Protein AF-A0A4Q2UVR0-F1 (afdb_monomer)

Mean predicted aligned error: 8.41 Å

Nearest PDB structures (foldseek):
  4ap3-assembly1_A  TM=7.527E-01  e=1.007E-07  Rhodococcus rhodochrous
  4aos-assembly1_A  TM=7.838E-01  e=2.014E-07  Rhodococcus rhodochrous
  6y48-assembly4_D  TM=7.947E-01  e=2.675E-06  Aspergillus flavus NRRL3357
  4aox-assembly1_A  TM=7.418E-01  e=5.189E-07  Rhodococcus rhodochrous
  6y48-assembly2_B  TM=7.832E-01  e=4.431E-06  Aspergillus flavus NRRL3357

pLDDT: mean 89.46, std 9.63, range [41.78, 98.31]

Structure (mmCIF, N/CA/C/O backbone):
data_AF-A0A4Q2UVR0-F1
#
_entry.id   AF-A0A4Q2UVR0-F1
#
loop_
_atom_site.group_PDB
_atom_site.id
_atom_site.type_symbol
_atom_site.label_atom_id
_atom_site.label_alt_id
_atom_site.label_comp_id
_atom_site.label_asym_id
_atom_site.label_entity_id
_atom_site.label_seq_id
_atom_site.pdbx_PDB_ins_code
_atom_site.Cartn_x
_atom_site.Cartn_y
_atom_site.Cartn_z
_atom_site.occupancy
_atom_site.B_iso_or_equiv
_atom_site.auth_seq_id
_atom_site.auth_comp_id
_atom_site.auth_asym_id
_atom_site.auth_atom_id
_atom_site.pdbx_PDB_model_num
ATOM 1 N N . TYR A 1 1 ? 22.694 -12.050 -25.641 1.00 83.06 1 TYR A N 1
ATOM 2 C CA . TYR A 1 1 ? 21.839 -11.278 -24.716 1.00 83.06 1 TYR A CA 1
ATOM 3 C C . TYR A 1 1 ? 22.217 -11.378 -23.232 1.00 83.06 1 TYR A C 1
ATOM 5 O O . TYR A 1 1 ? 21.692 -10.580 -22.480 1.00 83.06 1 TYR A O 1
ATOM 13 N N . HIS A 1 2 ? 23.107 -12.275 -22.770 1.00 84.31 2 HIS A N 1
ATOM 14 C CA . HIS A 1 2 ? 23.367 -12.469 -21.325 1.00 84.31 2 HIS A CA 1
ATOM 15 C C . HIS A 1 2 ? 23.626 -11.188 -20.515 1.00 84.31 2 HIS A C 1
ATOM 17 O O . HIS A 1 2 ? 23.008 -11.020 -19.469 1.00 84.31 2 HIS A O 1
ATOM 23 N N . GLU A 1 3 ? 24.474 -10.281 -21.002 1.00 81.56 3 GLU A N 1
ATOM 24 C CA . GLU A 1 3 ? 24.750 -9.011 -20.314 1.00 81.56 3 GLU A CA 1
ATOM 25 C C . GLU A 1 3 ? 23.494 -8.135 -20.178 1.00 81.56 3 GLU A C 1
ATOM 27 O O . GLU A 1 3 ? 23.215 -7.650 -19.092 1.00 81.56 3 GLU A O 1
ATOM 32 N N . ILE A 1 4 ? 22.686 -8.031 -21.241 1.00 83.56 4 ILE A N 1
ATOM 33 C CA . ILE A 1 4 ? 21.403 -7.299 -21.261 1.00 83.56 4 ILE A CA 1
ATOM 34 C C . ILE A 1 4 ? 20.372 -7.943 -20.318 1.00 83.56 4 ILE A C 1
ATOM 36 O O . ILE A 1 4 ? 19.528 -7.271 -19.734 1.00 83.56 4 ILE A O 1
ATOM 40 N N . LEU A 1 5 ? 20.408 -9.271 -20.193 1.00 87.75 5 LEU A N 1
ATOM 41 C CA . LEU A 1 5 ? 19.422 -10.051 -19.444 1.00 87.75 5 LEU A CA 1
ATOM 42 C C . LEU A 1 5 ? 19.736 -10.171 -17.950 1.00 87.75 5 LEU A C 1
ATOM 44 O O . LEU A 1 5 ? 18.883 -10.649 -17.203 1.00 87.75 5 LEU A O 1
ATOM 48 N N . THR A 1 6 ? 20.943 -9.804 -17.515 1.00 88.06 6 THR A N 1
ATOM 49 C CA . THR A 1 6 ? 21.403 -10.007 -16.136 1.00 88.06 6 THR A CA 1
ATOM 50 C C . THR A 1 6 ? 21.198 -8.727 -15.334 1.00 88.06 6 THR A C 1
ATOM 52 O O . THR A 1 6 ? 21.963 -7.793 -15.525 1.00 88.06 6 THR A O 1
ATOM 55 N N . PRO A 1 7 ? 20.227 -8.646 -14.406 1.00 87.31 7 PRO A N 1
ATOM 56 C CA . PRO A 1 7 ? 19.955 -7.401 -13.695 1.00 87.31 7 PRO A CA 1
ATOM 57 C C . PRO A 1 7 ? 21.120 -6.945 -12.806 1.00 87.31 7 PRO A C 1
ATOM 59 O O . PRO A 1 7 ? 21.766 -7.755 -12.147 1.00 87.31 7 PRO A O 1
ATOM 62 N N . ASN A 1 8 ? 21.325 -5.630 -12.708 1.00 85.19 8 ASN A N 1
ATOM 63 C CA . ASN A 1 8 ? 22.348 -4.993 -11.865 1.00 85.19 8 ASN A CA 1
ATOM 64 C C . ASN A 1 8 ? 21.869 -4.678 -10.428 1.00 85.19 8 ASN A C 1
ATOM 66 O O . ASN A 1 8 ? 22.475 -3.868 -9.727 1.00 85.19 8 ASN A O 1
ATOM 70 N N . TYR A 1 9 ? 20.774 -5.301 -9.988 1.00 86.75 9 TYR A N 1
ATOM 71 C CA . TYR A 1 9 ? 20.172 -5.109 -8.669 1.00 86.75 9 TYR A CA 1
ATOM 72 C C . TYR A 1 9 ? 19.968 -6.447 -7.954 1.00 86.75 9 TYR A C 1
ATOM 74 O O . TYR A 1 9 ? 19.818 -7.497 -8.578 1.00 86.75 9 TYR A O 1
ATOM 82 N N . SER A 1 10 ? 19.914 -6.417 -6.621 1.00 89.06 10 SER A N 1
ATOM 83 C CA . SER A 1 10 ? 19.759 -7.623 -5.802 1.00 89.06 10 SER A CA 1
ATOM 84 C C . SER A 1 10 ? 18.436 -8.354 -6.055 1.00 89.06 10 SER A C 1
ATOM 86 O O . SER A 1 10 ? 17.385 -7.737 -6.266 1.00 89.06 10 SER A O 1
ATOM 88 N N . VAL A 1 11 ? 18.456 -9.685 -5.946 1.00 88.69 11 VAL A N 1
ATOM 89 C CA . VAL A 1 11 ? 17.242 -10.512 -6.009 1.00 88.69 11 VAL A CA 1
ATOM 90 C C . VAL A 1 11 ? 16.221 -10.021 -4.977 1.00 88.69 11 VAL A C 1
ATOM 92 O O . VAL A 1 11 ? 16.535 -9.844 -3.804 1.00 88.69 11 VAL A O 1
ATOM 95 N N . GLY A 1 12 ? 14.982 -9.791 -5.420 1.00 87.19 12 GLY A N 1
ATOM 96 C CA . GLY A 1 12 ? 13.893 -9.304 -4.567 1.00 87.19 12 GLY A CA 1
ATOM 97 C C . GLY A 1 12 ? 13.776 -7.781 -4.454 1.00 87.19 12 GLY A C 1
ATOM 98 O O . GLY A 1 12 ? 12.773 -7.321 -3.914 1.00 87.19 12 GLY A O 1
ATOM 99 N N . CYS A 1 13 ? 14.715 -6.998 -5.006 1.00 89.31 13 CYS A N 1
ATOM 100 C CA . CYS A 1 13 ? 14.587 -5.535 -5.131 1.00 89.31 13 CYS A CA 1
ATOM 101 C C . CYS A 1 13 ? 13.273 -5.132 -5.828 1.00 89.31 13 CYS A C 1
ATOM 103 O O . CYS A 1 13 ? 12.551 -4.253 -5.361 1.00 89.31 13 CYS A O 1
ATOM 105 N N . LYS A 1 14 ? 12.932 -5.827 -6.921 1.00 88.56 14 LYS A N 1
ATOM 106 C CA . LYS A 1 14 ? 11.656 -5.712 -7.642 1.00 88.56 14 LYS A CA 1
ATOM 107 C C . LYS A 1 14 ? 10.832 -6.988 -7.466 1.00 88.56 14 LYS A C 1
ATOM 109 O O . LYS A 1 14 ? 11.373 -8.047 -7.140 1.00 88.56 14 LYS A O 1
ATOM 114 N N . ARG A 1 15 ? 9.517 -6.903 -7.708 1.00 88.00 15 ARG A N 1
ATOM 115 C CA . ARG A 1 15 ? 8.640 -8.085 -7.720 1.00 88.00 15 ARG A CA 1
ATOM 116 C C . ARG A 1 15 ? 9.123 -9.079 -8.776 1.00 88.00 15 ARG A C 1
ATOM 118 O O . ARG A 1 15 ? 9.375 -8.702 -9.916 1.00 88.00 15 ARG A O 1
ATOM 125 N N . ARG A 1 16 ? 9.245 -10.347 -8.380 1.00 88.38 16 ARG A N 1
ATOM 126 C CA . ARG A 1 16 ? 9.663 -11.427 -9.279 1.00 88.38 16 ARG A CA 1
ATOM 127 C C . ARG A 1 16 ? 8.561 -11.715 -10.293 1.00 88.38 16 ARG A C 1
ATOM 129 O O . ARG A 1 16 ? 7.396 -11.838 -9.916 1.00 88.38 16 ARG A O 1
ATOM 136 N N . ILE A 1 17 ? 8.961 -11.834 -11.552 1.00 89.25 17 ILE A N 1
ATOM 137 C CA . ILE A 1 17 ? 8.109 -12.280 -12.651 1.00 89.25 17 ILE A CA 1
ATOM 138 C C . ILE A 1 17 ? 8.432 -13.752 -12.884 1.00 89.25 17 ILE A C 1
ATOM 140 O O . ILE A 1 17 ? 9.601 -14.131 -12.939 1.00 89.25 17 ILE A O 1
ATOM 144 N N . TYR A 1 18 ? 7.392 -14.575 -12.967 1.00 89.25 18 TYR A N 1
ATOM 145 C CA . TYR A 1 18 ? 7.516 -15.995 -13.255 1.00 89.25 18 TYR A CA 1
ATOM 146 C C . TYR A 1 18 ? 6.987 -16.230 -14.655 1.00 89.25 18 TYR A C 1
ATOM 148 O O . TYR A 1 18 ? 5.802 -16.031 -14.903 1.00 89.25 18 TYR A O 1
ATOM 156 N N . ASP A 1 19 ? 7.870 -16.646 -15.549 1.00 92.50 19 ASP A N 1
ATOM 157 C CA . ASP A 1 19 ? 7.524 -16.924 -16.930 1.00 92.50 19 ASP A CA 1
ATOM 158 C C . ASP A 1 19 ? 8.385 -18.085 -17.445 1.00 92.50 19 ASP A C 1
ATOM 160 O O . ASP A 1 19 ? 9.574 -18.177 -17.130 1.00 92.50 19 ASP A O 1
ATOM 164 N N . LYS A 1 20 ? 7.765 -19.007 -18.187 1.00 94.00 20 LYS A N 1
ATOM 165 C CA . LYS A 1 20 ? 8.440 -20.188 -18.750 1.00 94.00 20 LYS A CA 1
ATOM 166 C C . LYS A 1 20 ? 8.733 -20.061 -20.250 1.00 94.00 20 LYS A C 1
ATOM 168 O O . LYS A 1 20 ? 9.486 -20.875 -20.774 1.00 94.00 20 LYS A O 1
ATOM 173 N N . ALA A 1 21 ? 8.145 -19.085 -20.937 1.00 95.19 21 ALA A N 1
ATOM 174 C CA . ALA A 1 21 ? 8.169 -18.933 -22.392 1.00 95.19 21 ALA A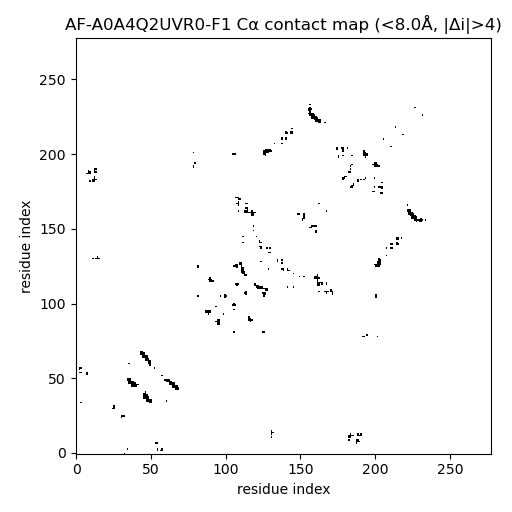 CA 1
ATOM 175 C C . ALA A 1 21 ? 9.139 -17.842 -22.881 1.00 95.19 21 ALA A C 1
ATOM 177 O O . ALA A 1 21 ? 9.637 -17.914 -24.003 1.00 95.19 21 ALA A O 1
ATOM 178 N N . TRP A 1 22 ? 9.468 -16.869 -22.036 1.00 93.50 22 TRP A N 1
ATOM 179 C CA . TRP A 1 22 ? 10.206 -15.667 -22.393 1.00 93.50 22 TRP A CA 1
ATOM 180 C C . TRP A 1 22 ? 11.647 -15.973 -22.792 1.00 93.50 22 TRP A C 1
ATOM 182 O O . TRP A 1 22 ? 12.056 -15.644 -23.901 1.00 93.50 22 TRP A O 1
ATOM 192 N N . PHE A 1 23 ? 12.408 -16.688 -21.958 1.00 93.25 23 PHE A N 1
ATOM 193 C CA . PHE A 1 23 ? 13.777 -17.076 -22.319 1.00 93.25 23 PHE A CA 1
ATOM 194 C C . PHE A 1 23 ? 13.842 -17.977 -23.568 1.00 93.25 23 PHE A C 1
ATOM 196 O O . PHE A 1 23 ? 14.681 -17.707 -24.429 1.00 93.25 23 PHE A O 1
ATOM 203 N N . PRO A 1 24 ? 12.983 -19.009 -23.730 1.00 94.69 24 PRO A N 1
ATOM 204 C CA . PRO A 1 24 ? 12.906 -19.762 -24.983 1.00 94.69 24 PRO A CA 1
ATOM 205 C C . PRO A 1 24 ? 12.593 -18.906 -26.215 1.00 94.69 24 PRO A C 1
ATOM 207 O O . PRO A 1 24 ? 13.182 -19.151 -27.267 1.00 94.69 24 PRO A O 1
ATOM 210 N N . SER A 1 25 ? 11.726 -17.892 -26.092 1.00 94.69 25 SER A N 1
ATOM 211 C CA . SER A 1 25 ? 11.336 -17.031 -27.220 1.00 94.69 25 SER A CA 1
ATOM 212 C C . SER A 1 25 ? 12.513 -16.266 -27.835 1.00 94.69 25 SER A C 1
ATOM 214 O O . SER A 1 25 ? 12.546 -16.063 -29.044 1.00 94.69 25 SER A O 1
ATOM 216 N N . LEU A 1 26 ? 13.537 -15.937 -27.038 1.00 93.81 26 LEU A N 1
ATOM 217 C CA . LEU A 1 26 ? 14.740 -15.231 -27.501 1.00 93.81 26 LEU A CA 1
ATOM 218 C C . LEU A 1 26 ? 15.640 -16.072 -28.427 1.00 93.81 26 LEU A C 1
ATOM 220 O O . LEU A 1 26 ? 16.648 -15.567 -28.916 1.00 93.81 26 LEU A O 1
ATOM 224 N N . ARG A 1 27 ? 15.326 -17.359 -28.641 1.00 93.81 27 ARG A N 1
ATOM 225 C CA . ARG A 1 27 ? 16.018 -18.222 -29.616 1.00 93.81 27 ARG A CA 1
ATOM 226 C C . ARG A 1 27 ? 15.439 -18.107 -31.027 1.00 93.81 27 ARG A C 1
ATOM 228 O O . ARG A 1 27 ? 16.063 -18.589 -31.970 1.00 93.81 27 ARG A O 1
ATOM 235 N N . ASP A 1 28 ? 14.253 -17.522 -31.171 1.00 95.69 28 ASP A N 1
ATOM 236 C CA . ASP A 1 28 ? 13.622 -17.313 -32.469 1.00 95.69 28 ASP A CA 1
ATOM 237 C C . ASP A 1 28 ? 14.350 -16.197 -33.230 1.00 95.69 28 ASP A C 1
ATOM 239 O O . ASP A 1 28 ? 14.546 -15.101 -32.711 1.00 95.69 28 ASP A O 1
ATOM 243 N N . ARG A 1 29 ? 14.732 -16.461 -34.484 1.00 96.06 29 ARG A N 1
ATOM 244 C CA . ARG A 1 29 ? 15.441 -15.490 -35.336 1.00 96.06 29 ARG A CA 1
ATOM 245 C C . ARG A 1 29 ? 14.602 -14.251 -35.669 1.00 96.06 29 ARG A C 1
ATOM 247 O O . ARG A 1 29 ? 15.163 -13.263 -36.126 1.00 96.06 29 ARG A O 1
ATOM 254 N N . ARG A 1 30 ? 13.282 -14.304 -35.465 1.00 95.50 30 ARG A N 1
ATOM 255 C CA . ARG A 1 30 ? 12.353 -13.178 -35.653 1.00 95.50 30 ARG A CA 1
ATOM 256 C C . ARG A 1 30 ? 12.346 -12.206 -34.472 1.00 95.50 30 ARG A C 1
ATOM 258 O O . ARG A 1 30 ? 11.748 -11.141 -34.577 1.00 95.50 30 ARG A O 1
ATOM 265 N N . VAL A 1 31 ? 12.963 -12.567 -33.346 1.00 94.25 31 VAL A N 1
ATOM 266 C CA . VAL A 1 31 ? 12.981 -11.748 -32.133 1.00 94.25 31 VAL A CA 1
ATOM 267 C C . VAL A 1 31 ? 14.306 -11.008 -32.031 1.00 94.25 31 VAL A C 1
ATOM 269 O O . VAL A 1 31 ? 15.367 -11.613 -31.901 1.00 94.25 31 VAL A O 1
ATOM 272 N N . THR A 1 32 ? 14.223 -9.681 -32.003 1.00 91.19 32 THR A N 1
ATOM 273 C CA . THR A 1 32 ? 15.367 -8.807 -31.741 1.00 91.19 32 THR A CA 1
ATOM 274 C C . THR A 1 32 ? 15.183 -8.135 -30.390 1.00 91.19 32 THR A C 1
ATOM 276 O O . THR A 1 32 ? 14.260 -7.348 -30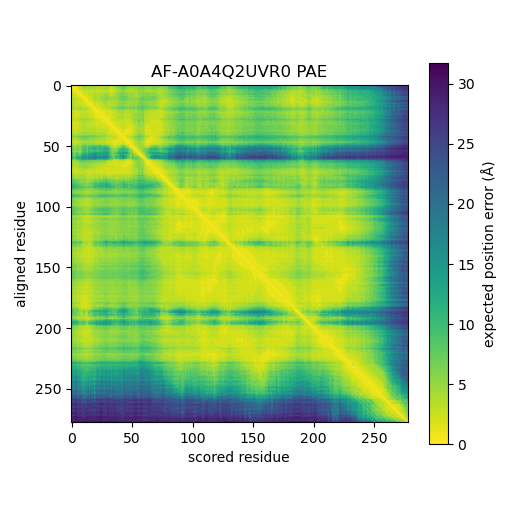.199 1.00 91.19 32 THR A O 1
ATOM 279 N N . LEU A 1 33 ? 16.078 -8.427 -29.445 1.00 90.56 33 LEU A N 1
ATOM 280 C CA . LEU A 1 33 ? 16.156 -7.710 -28.172 1.00 90.56 33 LEU A CA 1
ATOM 281 C C . LEU A 1 33 ? 17.172 -6.563 -28.275 1.00 90.56 33 LEU A C 1
ATOM 283 O O . LEU A 1 33 ? 18.306 -6.776 -28.706 1.00 90.56 33 LEU A O 1
ATOM 287 N N . THR A 1 34 ? 16.776 -5.366 -27.844 1.00 88.00 34 THR A N 1
ATOM 288 C CA . THR A 1 34 ? 17.595 -4.144 -27.882 1.00 88.00 34 THR A CA 1
ATOM 289 C C . THR A 1 34 ? 17.474 -3.354 -26.578 1.00 88.00 34 THR A C 1
ATOM 291 O O . THR A 1 34 ? 16.456 -3.439 -25.893 1.00 88.00 34 THR A O 1
ATOM 294 N N . THR A 1 35 ? 18.521 -2.599 -26.234 1.00 87.69 35 THR A N 1
ATOM 295 C CA . THR A 1 35 ? 18.553 -1.645 -25.107 1.00 87.69 35 THR A CA 1
ATOM 296 C C . THR A 1 35 ? 18.395 -0.191 -25.557 1.00 87.69 35 THR A C 1
ATOM 298 O O . THR A 1 35 ? 18.413 0.715 -24.724 1.00 87.69 35 THR A O 1
ATOM 301 N N . LEU A 1 36 ? 18.256 0.056 -26.864 1.00 89.56 36 LEU A N 1
ATOM 302 C CA . LEU A 1 36 ? 18.013 1.397 -27.387 1.00 89.56 36 LEU A CA 1
ATOM 303 C C . LEU A 1 36 ? 16.649 1.916 -26.918 1.00 89.56 36 LEU A C 1
ATOM 305 O O . LEU A 1 36 ? 15.666 1.176 -26.866 1.00 89.56 36 LEU A O 1
ATOM 309 N N . ALA A 1 37 ? 16.598 3.200 -26.583 1.00 90.50 37 ALA A N 1
ATOM 310 C CA . ALA A 1 37 ? 15.377 3.864 -26.165 1.00 90.50 37 ALA A CA 1
ATOM 311 C C . ALA A 1 37 ? 14.542 4.251 -27.387 1.00 90.50 37 ALA A C 1
ATOM 313 O O . ALA A 1 37 ? 15.077 4.752 -28.375 1.00 90.50 37 ALA A O 1
ATOM 314 N N . LEU A 1 38 ? 13.225 4.072 -27.288 1.00 92.88 38 LEU A N 1
ATOM 315 C CA . LEU A 1 38 ? 12.273 4.640 -28.235 1.00 92.88 38 LEU A CA 1
ATOM 316 C C . LEU A 1 38 ? 12.278 6.168 -28.098 1.00 92.88 38 LEU A C 1
ATOM 318 O O . LEU A 1 38 ? 11.899 6.685 -27.046 1.00 92.88 38 LEU A O 1
ATOM 322 N N . THR A 1 39 ? 12.713 6.879 -29.138 1.00 94.19 39 THR A N 1
ATOM 323 C CA . THR A 1 39 ? 12.829 8.350 -29.134 1.00 94.19 39 THR A CA 1
ATOM 324 C C . THR A 1 39 ? 11.815 9.035 -30.035 1.00 94.19 39 THR A C 1
ATOM 326 O O . THR A 1 39 ? 11.402 10.154 -29.732 1.00 94.19 39 THR A O 1
ATOM 329 N N . LYS A 1 40 ? 11.375 8.371 -31.107 1.00 95.75 40 LYS A N 1
ATOM 330 C CA . LYS A 1 40 ? 10.346 8.890 -32.010 1.00 95.75 40 LYS A CA 1
ATOM 331 C C . LYS A 1 40 ? 9.464 7.764 -32.535 1.00 95.75 40 LYS A C 1
ATOM 333 O O . LYS A 1 40 ? 9.946 6.662 -32.784 1.00 95.75 40 LYS A O 1
ATOM 338 N N . VAL A 1 41 ? 8.179 8.061 -32.697 1.00 96.50 41 VAL A N 1
ATOM 339 C CA . VAL A 1 41 ? 7.221 7.225 -33.426 1.00 96.50 41 VAL A CA 1
ATOM 340 C C . VAL A 1 41 ? 6.798 8.015 -34.657 1.00 96.50 41 VAL A C 1
ATOM 342 O O . VAL A 1 41 ? 6.367 9.160 -34.522 1.00 96.50 41 VAL A O 1
ATOM 345 N N . GLU A 1 42 ? 6.969 7.416 -35.827 1.00 95.25 42 GLU A N 1
ATOM 346 C CA . GLU A 1 42 ? 6.558 7.935 -37.131 1.00 95.25 42 GLU A CA 1
ATOM 347 C C . GLU A 1 42 ? 5.369 7.115 -37.653 1.00 95.25 42 GLU A C 1
ATOM 349 O O . GLU A 1 42 ? 4.936 6.156 -37.018 1.00 95.25 42 GLU A O 1
ATOM 354 N N . GLU A 1 43 ? 4.845 7.477 -38.825 1.00 94.94 43 GLU A N 1
ATOM 355 C CA . GLU A 1 43 ? 3.674 6.821 -39.421 1.00 94.94 43 GLU A CA 1
ATOM 356 C C . GLU A 1 43 ? 3.850 5.302 -39.597 1.00 94.94 43 GLU A C 1
ATOM 358 O O . GLU A 1 43 ? 2.962 4.544 -39.224 1.00 94.94 43 GLU A O 1
ATOM 363 N N . ASN A 1 44 ? 5.002 4.862 -40.120 1.00 95.38 44 ASN A N 1
ATOM 364 C CA . ASN A 1 44 ? 5.276 3.452 -40.451 1.00 95.38 44 ASN A CA 1
ATOM 365 C C . ASN A 1 44 ? 6.588 2.932 -39.837 1.00 95.38 44 ASN A C 1
ATOM 367 O O . ASN A 1 44 ? 7.118 1.891 -40.237 1.00 95.38 44 ASN A O 1
ATOM 371 N N . SER A 1 45 ? 7.173 3.683 -38.905 1.00 96.06 45 SER A N 1
ATOM 372 C CA . SER A 1 45 ? 8.453 3.343 -38.293 1.00 96.06 45 SER A CA 1
ATOM 373 C C . SER A 1 45 ? 8.606 3.950 -36.905 1.00 96.06 45 SER A C 1
ATOM 375 O O . SER A 1 45 ? 7.832 4.795 -36.459 1.00 96.06 45 SER A O 1
ATOM 377 N N . LEU A 1 46 ? 9.632 3.499 -36.199 1.00 96.19 46 LEU A N 1
ATOM 378 C CA . LEU A 1 46 ? 10.058 4.056 -34.931 1.00 96.19 46 LEU A CA 1
ATOM 379 C C . LEU A 1 46 ? 11.565 4.277 -34.937 1.00 96.19 46 LEU A C 1
ATOM 381 O O . LEU A 1 46 ? 12.317 3.482 -35.499 1.00 96.19 46 LEU A O 1
ATOM 385 N N . THR A 1 47 ? 11.999 5.346 -34.284 1.00 96.00 47 THR A N 1
ATOM 386 C CA . THR A 1 47 ? 13.415 5.653 -34.101 1.00 96.00 47 THR A CA 1
ATOM 387 C C . THR A 1 47 ? 13.847 5.165 -32.728 1.00 96.00 47 THR A C 1
ATOM 389 O O . THR A 1 47 ? 13.265 5.525 -31.697 1.00 96.00 47 THR A O 1
ATOM 392 N N . LEU A 1 48 ? 14.889 4.342 -32.718 1.00 94.50 48 LEU A N 1
ATOM 393 C CA . LEU A 1 48 ? 15.570 3.879 -31.522 1.00 94.50 48 LEU A CA 1
ATOM 394 C C . LEU A 1 48 ? 16.933 4.562 -31.428 1.00 94.50 48 LEU A C 1
ATOM 396 O O . LEU A 1 48 ? 17.739 4.477 -32.351 1.00 94.50 48 LEU A O 1
ATOM 400 N N . SER A 1 49 ? 17.225 5.209 -30.307 1.00 92.81 49 SER A N 1
ATOM 401 C CA . SER A 1 49 ? 18.505 5.896 -30.079 1.00 92.81 49 SER A CA 1
ATOM 402 C C . SER A 1 49 ? 19.166 5.420 -28.784 1.00 92.81 49 SER A C 1
ATOM 404 O O . SER A 1 49 ? 18.504 4.796 -27.949 1.00 92.81 49 SER A O 1
ATOM 406 N N . PRO A 1 50 ? 20.468 5.691 -28.576 1.00 89.88 50 PRO A N 1
ATOM 407 C CA . PRO A 1 50 ? 21.130 5.407 -27.307 1.00 89.88 50 PRO A CA 1
ATOM 408 C C . PRO A 1 50 ? 20.355 5.956 -26.111 1.00 89.88 50 PRO A C 1
ATOM 410 O O . PRO A 1 50 ? 20.135 7.160 -25.998 1.00 89.88 50 PRO A O 1
ATOM 413 N N . GLY A 1 51 ? 19.944 5.053 -25.223 1.00 80.81 51 GLY A N 1
ATOM 414 C CA . GLY A 1 51 ? 19.346 5.395 -23.940 1.00 80.81 51 GLY A CA 1
ATOM 415 C C . GLY A 1 51 ? 20.389 5.479 -22.820 1.00 80.81 51 GLY A C 1
ATOM 416 O O . GLY A 1 51 ? 21.584 5.259 -23.047 1.00 80.81 51 GLY A O 1
ATOM 417 N N . PRO A 1 52 ? 19.951 5.762 -21.583 1.00 78.31 52 PRO A N 1
ATOM 418 C CA . PRO A 1 52 ? 20.796 5.618 -20.404 1.00 78.31 52 PRO A CA 1
ATOM 419 C C . PRO A 1 52 ? 21.352 4.192 -20.317 1.00 78.31 52 PRO A C 1
ATOM 421 O O . PRO A 1 52 ? 20.585 3.232 -20.381 1.00 78.31 52 PRO A O 1
ATOM 424 N N . LYS A 1 53 ? 22.672 4.051 -20.144 1.00 70.75 53 LYS A N 1
ATOM 425 C CA . LYS A 1 53 ? 23.300 2.732 -19.998 1.00 70.75 53 LYS A CA 1
ATOM 426 C C . LYS A 1 53 ? 22.747 2.014 -18.774 1.00 70.75 53 LYS A C 1
ATOM 428 O O . LYS A 1 53 ? 22.804 2.557 -17.668 1.00 70.75 53 LYS A O 1
ATOM 433 N N . THR A 1 54 ? 22.280 0.782 -18.952 1.00 69.81 54 THR A N 1
ATOM 434 C CA . THR A 1 54 ? 21.865 -0.064 -17.820 1.00 69.81 54 THR A CA 1
ATOM 435 C C . THR A 1 54 ? 22.994 -0.970 -17.331 1.00 69.81 54 THR A C 1
ATOM 437 O O . THR A 1 54 ? 23.071 -1.281 -16.140 1.00 69.81 54 THR A O 1
ATOM 440 N N . HIS A 1 55 ? 23.949 -1.279 -18.210 1.00 69.31 55 HIS A N 1
ATOM 441 C CA . HIS A 1 55 ? 25.163 -2.035 -17.915 1.00 69.31 55 HIS A CA 1
ATOM 442 C C . HIS A 1 55 ? 26.417 -1.323 -18.434 1.00 69.31 55 HIS A C 1
ATOM 444 O O . HIS A 1 55 ? 26.422 -0.726 -19.508 1.00 69.31 55 HIS A O 1
ATOM 450 N N . ALA A 1 56 ? 27.519 -1.414 -17.682 1.00 66.88 56 ALA A N 1
ATOM 451 C CA . ALA A 1 56 ? 28.793 -0.797 -18.066 1.00 66.88 56 ALA A CA 1
ATOM 452 C C . ALA A 1 56 ? 29.357 -1.359 -19.387 1.00 66.88 56 ALA A C 1
ATOM 454 O O . ALA A 1 56 ? 30.036 -0.641 -20.120 1.00 66.88 56 ALA A O 1
ATOM 455 N N . SER A 1 57 ? 29.042 -2.620 -19.699 1.00 63.47 57 SER A N 1
ATOM 456 C CA . SER A 1 57 ? 29.474 -3.321 -20.909 1.00 63.47 57 SER A CA 1
ATOM 457 C C . SER A 1 57 ? 28.624 -3.016 -22.149 1.00 63.47 57 SER A C 1
ATOM 459 O O . SER A 1 57 ? 28.981 -3.441 -23.248 1.00 63.47 57 SER A O 1
ATOM 461 N N . GLU A 1 58 ? 27.532 -2.247 -22.019 1.00 67.38 58 GLU A N 1
ATOM 462 C CA . GLU A 1 58 ? 26.722 -1.845 -23.170 1.00 67.38 58 GLU A CA 1
ATOM 463 C C . GLU A 1 58 ? 27.547 -0.982 -24.132 1.00 67.38 58 GLU A C 1
ATOM 465 O O . GLU A 1 58 ? 27.976 0.142 -23.820 1.00 67.38 58 GLU A O 1
ATOM 470 N N . ARG A 1 59 ? 27.761 -1.528 -25.333 1.00 63.31 59 ARG A N 1
ATOM 471 C CA . ARG A 1 59 ? 28.322 -0.796 -26.467 1.00 63.31 59 ARG A CA 1
ATOM 472 C C . ARG A 1 59 ? 27.306 0.248 -26.919 1.00 63.31 59 ARG A C 1
ATOM 474 O O . ARG A 1 59 ? 26.125 -0.059 -27.055 1.00 63.31 59 ARG A O 1
ATOM 481 N N . MET A 1 60 ? 27.769 1.470 -27.173 1.00 60.50 60 MET A N 1
ATOM 482 C CA . MET A 1 60 ? 26.927 2.473 -27.820 1.00 60.50 60 MET A CA 1
ATOM 483 C C . MET A 1 60 ? 26.678 2.039 -29.263 1.00 60.50 60 MET A C 1
ATOM 485 O O . MET A 1 60 ? 27.595 2.049 -30.081 1.00 60.50 60 MET A O 1
ATOM 489 N N . ALA A 1 61 ? 25.452 1.620 -29.556 1.00 71.31 61 ALA A N 1
ATOM 490 C CA . ALA A 1 61 ? 24.971 1.496 -30.925 1.00 71.31 61 ALA A CA 1
ATOM 491 C C . ALA A 1 61 ? 24.517 2.876 -31.432 1.00 71.31 61 ALA A C 1
ATOM 493 O O . ALA A 1 61 ? 24.237 3.762 -30.633 1.00 71.31 61 ALA A O 1
ATOM 494 N N . GLY A 1 62 ? 24.497 3.092 -32.746 1.00 84.44 62 GLY A N 1
ATOM 495 C CA . GLY A 1 62 ? 23.952 4.323 -33.324 1.00 84.44 62 GLY A CA 1
ATOM 496 C C . GLY A 1 62 ? 22.426 4.388 -33.219 1.00 84.44 62 GLY A C 1
ATOM 497 O O . GLY A 1 62 ? 21.776 3.439 -32.779 1.00 84.44 62 GLY A O 1
ATOM 498 N N . THR A 1 63 ? 21.857 5.511 -33.651 1.00 92.56 63 THR A N 1
ATOM 499 C CA . THR A 1 63 ? 20.413 5.618 -33.892 1.00 92.56 63 THR A CA 1
ATOM 500 C C . THR A 1 63 ? 20.009 4.711 -35.056 1.00 92.56 63 THR A C 1
ATOM 502 O O . THR A 1 63 ? 20.731 4.632 -36.049 1.00 92.56 63 THR A O 1
ATOM 505 N N . VAL A 1 64 ? 18.870 4.030 -34.933 1.00 93.88 64 VAL A N 1
ATOM 506 C CA . VAL A 1 64 ? 18.313 3.143 -35.961 1.00 93.88 64 VAL A CA 1
ATOM 507 C C . VAL A 1 64 ? 16.815 3.374 -36.111 1.00 93.88 64 VAL A C 1
ATOM 509 O O . VAL A 1 64 ? 16.103 3.486 -35.113 1.00 93.88 64 VAL A O 1
ATOM 512 N N . ASP A 1 65 ? 16.347 3.396 -37.354 1.00 94.88 65 ASP A N 1
ATOM 513 C CA . ASP A 1 65 ? 14.923 3.398 -37.672 1.00 94.88 65 ASP A CA 1
ATOM 514 C C . ASP A 1 65 ? 14.449 1.969 -37.946 1.00 94.88 65 ASP A C 1
ATOM 516 O O . ASP A 1 65 ? 15.091 1.205 -38.672 1.00 94.88 65 ASP A O 1
ATOM 520 N N . VAL A 1 66 ? 13.328 1.595 -37.337 1.00 95.06 66 VAL A N 1
ATOM 521 C CA . VAL A 1 66 ? 12.740 0.256 -37.418 1.00 95.06 66 VAL A CA 1
ATOM 522 C C . VAL A 1 66 ? 11.319 0.381 -37.968 1.00 95.06 66 VAL A C 1
ATOM 524 O O . VAL A 1 66 ? 10.511 1.073 -37.351 1.00 95.06 66 VAL A O 1
ATOM 527 N N . PRO A 1 67 ? 10.980 -0.268 -39.096 1.00 96.62 67 PRO A N 1
ATOM 528 C CA . PRO A 1 67 ? 9.600 -0.345 -39.568 1.00 96.62 67 PRO A CA 1
ATOM 529 C C . PRO A 1 67 ? 8.710 -1.045 -38.538 1.00 96.62 67 PRO A C 1
ATOM 531 O O . PRO A 1 67 ? 9.121 -2.048 -37.949 1.00 96.62 67 PRO A O 1
ATOM 534 N N . ALA A 1 68 ? 7.503 -0.532 -38.317 1.00 95.69 68 ALA A N 1
ATOM 535 C CA . ALA A 1 68 ? 6.573 -1.116 -37.357 1.00 95.69 68 ALA A CA 1
ATOM 536 C C . ALA A 1 68 ? 5.122 -0.924 -37.800 1.00 95.69 68 ALA A C 1
ATOM 538 O O . ALA A 1 68 ? 4.660 0.204 -37.926 1.00 95.69 68 ALA A O 1
ATOM 539 N N . ASP A 1 69 ? 4.395 -2.032 -37.945 1.00 96.12 69 ASP A N 1
ATOM 540 C CA . ASP A 1 69 ? 2.950 -2.016 -38.206 1.00 96.12 69 ASP A CA 1
ATOM 541 C C . ASP A 1 69 ? 2.129 -1.947 -36.905 1.00 96.12 69 ASP A C 1
ATOM 543 O O . ASP A 1 69 ? 0.998 -1.468 -36.881 1.00 96.12 69 ASP A O 1
ATOM 547 N N . VAL A 1 70 ? 2.687 -2.462 -35.799 1.00 95.31 70 VAL A N 1
ATOM 548 C CA . VAL A 1 70 ? 2.025 -2.542 -34.489 1.00 95.31 70 VAL A CA 1
ATOM 549 C C . VAL A 1 70 ? 3.011 -2.204 -33.376 1.00 95.31 70 VAL A C 1
ATOM 551 O O . VAL A 1 70 ? 4.102 -2.768 -33.302 1.00 95.31 70 VAL A O 1
ATOM 554 N N . ILE A 1 71 ? 2.586 -1.338 -32.452 1.00 94.00 71 ILE A N 1
ATOM 555 C CA . ILE A 1 71 ? 3.343 -0.976 -31.249 1.00 94.00 71 ILE A CA 1
ATOM 556 C C . ILE A 1 71 ? 2.565 -1.420 -30.010 1.00 94.00 71 ILE A C 1
ATOM 558 O O . ILE A 1 71 ? 1.417 -1.029 -29.803 1.00 94.00 71 ILE A O 1
ATOM 562 N N . VAL A 1 72 ? 3.210 -2.211 -29.149 1.00 95.44 72 VAL A N 1
ATOM 563 C CA . VAL A 1 72 ? 2.647 -2.653 -27.866 1.00 95.44 72 VAL A CA 1
ATOM 564 C C . VAL A 1 72 ? 3.393 -1.969 -26.722 1.00 95.44 72 VAL A C 1
ATOM 566 O O . VAL A 1 72 ? 4.566 -2.246 -26.477 1.00 95.44 72 VAL A O 1
ATOM 569 N N . LEU A 1 73 ? 2.709 -1.081 -25.996 1.00 93.81 73 LEU A N 1
ATOM 570 C CA . LEU A 1 73 ? 3.284 -0.343 -24.867 1.00 93.81 73 LEU A CA 1
ATOM 571 C C . LEU A 1 73 ? 3.154 -1.134 -23.557 1.00 93.81 73 LEU A C 1
ATOM 573 O O . LEU A 1 73 ? 2.093 -1.173 -22.938 1.00 93.81 73 LEU A O 1
ATOM 577 N N . ALA A 1 74 ? 4.256 -1.727 -23.097 1.00 93.06 74 ALA A N 1
ATOM 578 C CA . ALA A 1 74 ? 4.338 -2.474 -21.838 1.00 93.06 74 ALA A CA 1
ATOM 579 C C . ALA A 1 74 ? 4.926 -1.624 -20.685 1.00 93.06 74 ALA A C 1
ATOM 581 O O . ALA A 1 74 ? 5.837 -2.049 -19.976 1.00 93.06 74 ALA A O 1
ATOM 582 N N . ASN A 1 75 ? 4.406 -0.406 -20.491 1.00 89.25 75 ASN A N 1
ATOM 583 C CA . ASN A 1 75 ? 5.044 0.659 -19.690 1.00 89.25 75 ASN A CA 1
ATOM 584 C C . ASN A 1 75 ? 4.815 0.571 -18.163 1.00 89.25 75 ASN A C 1
ATOM 586 O O . ASN A 1 75 ? 5.231 1.458 -17.417 1.00 89.25 75 ASN A O 1
ATOM 590 N N . GLY A 1 76 ? 4.166 -0.488 -17.671 1.00 89.62 76 GLY A N 1
ATOM 591 C CA . GLY A 1 76 ? 3.926 -0.698 -16.239 1.00 89.62 76 GLY A CA 1
ATOM 592 C C . GLY A 1 76 ? 2.704 0.049 -15.688 1.00 89.62 76 GLY A C 1
ATOM 593 O O . GLY A 1 76 ? 1.665 0.106 -16.338 1.00 89.62 76 GLY A O 1
ATOM 594 N N . PHE A 1 77 ? 2.805 0.558 -14.451 1.00 85.62 77 PHE A N 1
ATOM 595 C CA . PHE A 1 77 ? 1.667 1.068 -13.670 1.00 85.62 77 PHE A CA 1
ATOM 596 C C . PHE A 1 77 ? 1.970 2.407 -12.980 1.00 85.62 77 PHE A C 1
ATOM 598 O O . PHE A 1 77 ? 3.069 2.613 -12.463 1.00 85.62 77 PHE A O 1
ATOM 605 N N . ALA A 1 78 ? 0.960 3.277 -12.873 1.00 83.75 78 ALA A N 1
ATOM 606 C CA . ALA A 1 78 ? 1.013 4.509 -12.084 1.00 83.75 78 ALA A CA 1
ATOM 607 C C . ALA A 1 78 ? 0.618 4.244 -10.618 1.00 83.75 78 ALA A C 1
ATOM 609 O O . ALA A 1 78 ? -0.552 4.274 -10.252 1.00 83.75 78 ALA A O 1
ATOM 610 N N . VAL A 1 79 ? 1.607 3.971 -9.769 1.00 79.38 79 VAL A N 1
ATOM 611 C CA . VAL A 1 79 ? 1.410 3.471 -8.387 1.00 79.38 79 VAL A CA 1
ATOM 612 C C . VAL A 1 79 ? 1.553 4.527 -7.285 1.00 79.38 79 VAL A C 1
ATOM 614 O O . VAL A 1 79 ? 1.417 4.218 -6.103 1.00 79.38 79 VAL A O 1
ATOM 617 N N . HIS A 1 80 ? 1.843 5.774 -7.655 1.00 79.25 80 HIS A N 1
ATOM 618 C CA . HIS A 1 80 ? 1.989 6.884 -6.707 1.00 79.25 80 HIS A CA 1
ATOM 619 C C . HIS A 1 80 ? 0.757 7.794 -6.645 1.00 79.25 80 HIS A C 1
ATOM 621 O O . HIS A 1 80 ? 0.596 8.528 -5.671 1.00 79.25 80 HIS A O 1
ATOM 627 N N . ASN A 1 81 ? -0.140 7.701 -7.630 1.00 81.94 81 ASN A N 1
ATOM 628 C CA . ASN A 1 81 ? -1.346 8.525 -7.728 1.00 81.94 81 ASN A CA 1
ATOM 629 C C . ASN A 1 81 ? -2.500 7.880 -6.951 1.00 81.94 81 ASN A C 1
ATOM 631 O O . ASN A 1 81 ? -3.510 7.462 -7.520 1.00 81.94 81 ASN A O 1
ATOM 635 N N . TRP A 1 82 ? -2.322 7.749 -5.638 1.00 82.44 82 TRP A N 1
ATOM 636 C CA . TRP A 1 82 ? -3.298 7.105 -4.764 1.00 82.44 82 TRP A CA 1
ATOM 637 C C . TRP A 1 82 ? -4.659 7.806 -4.827 1.00 82.44 82 TRP A C 1
ATOM 639 O O . TRP A 1 82 ? -4.752 9.026 -4.701 1.00 82.44 82 TRP A O 1
ATOM 649 N N . PHE A 1 83 ? -5.713 7.005 -4.999 1.00 83.88 83 PHE A N 1
ATOM 650 C CA . PHE A 1 83 ? -7.111 7.439 -5.075 1.00 83.88 83 PHE A CA 1
ATOM 651 C C . PHE A 1 83 ? -7.456 8.368 -6.242 1.00 83.88 83 PHE A C 1
ATOM 653 O O . PHE A 1 83 ? -8.568 8.860 -6.271 1.00 83.88 83 PHE A O 1
ATOM 660 N N . HIS A 1 84 ? -6.592 8.607 -7.229 1.00 82.38 84 HIS A N 1
ATOM 661 C CA . HIS A 1 84 ? -6.992 9.401 -8.394 1.00 82.38 84 HIS A CA 1
ATOM 662 C C . HIS A 1 84 ? -8.034 8.650 -9.259 1.00 82.38 84 HIS A C 1
ATOM 664 O O . HIS A 1 84 ? -7.839 7.461 -9.517 1.00 82.38 84 HIS A O 1
ATOM 670 N N . PRO A 1 85 ? -9.105 9.303 -9.762 1.00 87.56 85 PRO A N 1
ATOM 671 C CA . PRO A 1 85 ? -9.503 10.705 -9.563 1.00 87.56 85 PRO A CA 1
ATOM 672 C C . PRO A 1 85 ? -10.489 10.917 -8.392 1.00 87.56 85 PRO A C 1
ATOM 674 O O . PRO A 1 85 ? -11.094 11.979 -8.271 1.00 87.56 85 PRO A O 1
ATOM 677 N N . LEU A 1 86 ? -10.701 9.908 -7.544 1.00 90.62 86 LEU A N 1
ATOM 678 C CA . LEU A 1 86 ? -11.604 9.969 -6.397 1.00 90.62 86 LEU A CA 1
ATOM 679 C C . LEU A 1 86 ? -11.172 11.051 -5.392 1.00 90.62 86 LEU A C 1
ATOM 681 O O . LEU A 1 86 ? -10.103 10.997 -4.775 1.00 90.62 86 LEU A O 1
ATOM 685 N N . LYS A 1 87 ? -12.073 12.009 -5.165 1.00 91.62 87 LYS A N 1
ATOM 686 C CA . LYS A 1 87 ? -11.928 13.031 -4.130 1.00 91.62 87 LYS A CA 1
ATOM 687 C C . LYS A 1 87 ? -12.621 12.571 -2.852 1.00 91.62 87 LYS A C 1
ATOM 689 O O . LYS A 1 87 ? -13.846 12.545 -2.777 1.00 91.62 87 LYS A O 1
ATOM 694 N N . VAL A 1 88 ? -11.830 12.224 -1.842 1.00 94.88 88 VAL A N 1
ATOM 695 C CA . VAL A 1 88 ? -12.328 11.872 -0.506 1.00 94.88 88 VAL A CA 1
ATOM 696 C C . VAL A 1 88 ? -12.063 13.042 0.428 1.00 94.88 88 VAL A C 1
ATOM 698 O O . VAL A 1 88 ? -10.917 13.464 0.565 1.00 94.88 88 VAL A O 1
ATOM 701 N N . ILE A 1 89 ? -13.119 13.559 1.054 1.00 96.62 89 ILE A N 1
ATOM 702 C CA . ILE A 1 89 ? -13.075 14.737 1.924 1.00 96.62 89 ILE A CA 1
ATOM 703 C C . ILE A 1 89 ? -13.370 14.291 3.357 1.00 96.62 89 ILE A C 1
ATOM 705 O O . ILE A 1 89 ? -14.391 13.653 3.610 1.0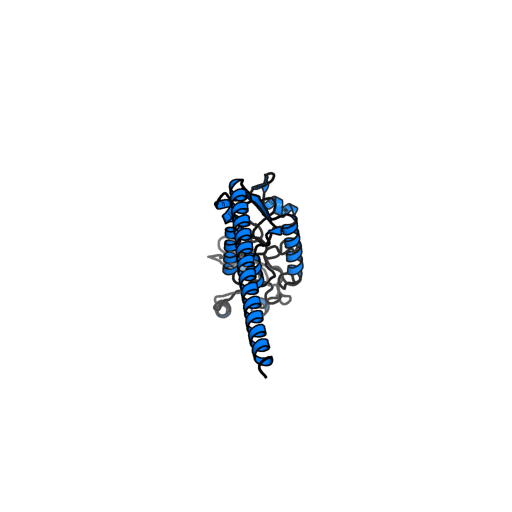0 96.62 89 ILE A O 1
ATOM 709 N N . GLY A 1 90 ? -12.455 14.599 4.270 1.00 96.06 90 GLY A N 1
ATOM 710 C CA . GLY A 1 90 ? -12.570 14.314 5.695 1.00 96.06 90 GLY A CA 1
ATOM 711 C C . GLY A 1 90 ? -13.080 15.513 6.492 1.00 96.06 90 GLY A C 1
ATOM 712 O O . GLY A 1 90 ? -13.774 16.398 5.980 1.00 96.06 90 GLY A O 1
ATOM 713 N N . ARG A 1 91 ? -12.715 15.545 7.775 1.00 95.56 91 ARG A N 1
ATOM 714 C CA . ARG A 1 91 ? -12.936 16.689 8.666 1.00 95.56 91 ARG A CA 1
ATOM 715 C C . ARG A 1 91 ? -12.258 17.940 8.113 1.00 95.56 91 ARG A C 1
ATOM 717 O O . ARG A 1 91 ? -11.317 17.870 7.323 1.00 95.56 91 ARG A O 1
ATOM 724 N N . ASP A 1 92 ? -12.798 19.089 8.502 1.00 95.06 92 ASP A N 1
ATOM 725 C CA . ASP A 1 92 ? -12.262 20.407 8.147 1.00 95.06 92 ASP A CA 1
ATOM 726 C C . ASP A 1 92 ? -12.113 20.624 6.630 1.00 95.06 92 ASP A C 1
ATOM 728 O O . ASP A 1 92 ? -11.279 21.399 6.175 1.00 95.06 92 ASP A O 1
ATOM 732 N N . LYS A 1 93 ? -12.933 19.915 5.836 1.00 96.31 93 LYS A N 1
ATOM 733 C CA . LYS A 1 93 ? -12.924 19.919 4.363 1.00 96.31 93 LYS A CA 1
ATOM 734 C C . LYS A 1 93 ? -11.580 19.515 3.737 1.00 96.31 93 LYS A C 1
ATOM 736 O O . LYS A 1 93 ? -11.378 19.763 2.551 1.00 96.31 93 LYS A O 1
ATOM 741 N N . THR A 1 94 ? -10.705 18.857 4.496 1.00 96.06 94 THR A N 1
ATOM 742 C CA . THR A 1 94 ? -9.393 18.410 4.015 1.00 96.06 94 THR A CA 1
ATOM 743 C C . THR A 1 94 ? -9.541 17.146 3.172 1.00 96.06 94 THR A C 1
ATOM 745 O O . THR A 1 94 ? -10.202 16.183 3.572 1.00 96.06 94 THR A O 1
ATOM 748 N N . THR A 1 95 ? -8.926 17.125 1.996 1.00 95.31 95 THR A N 1
ATOM 749 C CA . THR A 1 95 ? -8.884 15.951 1.117 1.00 95.31 95 THR A CA 1
ATOM 750 C C . THR A 1 95 ? -7.821 14.942 1.559 1.00 95.31 95 THR A C 1
ATOM 752 O O . THR A 1 95 ? -6.844 15.298 2.219 1.00 95.31 95 THR A O 1
ATOM 755 N N . LEU A 1 96 ? -7.965 13.666 1.177 1.00 93.75 96 LEU A N 1
ATOM 756 C CA . LEU A 1 96 ? -6.911 12.661 1.413 1.00 93.75 96 LEU A CA 1
ATOM 757 C C . LEU A 1 96 ? -5.569 13.080 0.797 1.00 93.75 96 LEU A C 1
ATOM 759 O O . LEU A 1 96 ? -4.522 12.852 1.400 1.00 93.75 96 LEU A O 1
ATOM 763 N N . GLN A 1 97 ? -5.599 13.693 -0.387 1.00 92.31 97 GLN A N 1
ATOM 764 C CA . GLN A 1 97 ? -4.410 14.156 -1.096 1.00 92.31 97 GLN A CA 1
ATOM 765 C C . GLN A 1 97 ? -3.689 15.263 -0.311 1.00 92.31 97 GLN A C 1
ATOM 767 O O . GLN A 1 97 ? -2.512 15.100 0.004 1.00 92.31 97 GLN A O 1
ATOM 772 N N . GLU A 1 98 ? -4.403 16.304 0.128 1.00 93.75 98 GLU A N 1
ATOM 773 C CA . GLU A 1 98 ? -3.847 17.365 0.990 1.00 93.75 98 GLU A CA 1
ATOM 774 C C . GLU A 1 98 ? -3.300 16.789 2.313 1.00 93.75 98 GLU A C 1
ATOM 776 O O . GLU A 1 98 ? -2.217 17.154 2.786 1.00 93.75 98 GLU A O 1
ATOM 781 N N . ALA A 1 99 ? -4.009 15.823 2.911 1.00 94.06 99 ALA A N 1
ATOM 782 C CA . ALA A 1 99 ? -3.563 15.149 4.129 1.00 94.06 99 ALA A CA 1
ATOM 783 C C . ALA A 1 99 ? -2.277 14.324 3.926 1.00 94.06 99 ALA A C 1
ATOM 785 O O . ALA A 1 99 ? -1.484 14.191 4.858 1.00 94.06 99 ALA A O 1
ATOM 786 N N . PHE A 1 100 ? -2.048 13.766 2.737 1.00 92.31 100 PHE A N 1
ATOM 787 C CA . PHE A 1 100 ? -0.800 13.080 2.392 1.00 92.31 100 PHE A CA 1
ATOM 788 C C . PHE A 1 100 ? 0.335 14.061 2.102 1.00 92.31 100 PHE A C 1
ATOM 790 O O . PHE A 1 100 ? 1.453 13.866 2.585 1.00 92.31 100 PHE A O 1
ATOM 797 N N . GLU A 1 101 ? 0.061 15.131 1.359 1.00 90.12 101 GLU A N 1
ATOM 798 C CA . GLU A 1 101 ? 1.038 16.174 1.026 1.00 90.12 101 GLU A CA 1
ATOM 799 C C . GLU A 1 101 ? 1.619 16.817 2.287 1.00 90.12 101 GLU A C 1
ATOM 801 O O . GLU A 1 101 ? 2.838 16.830 2.473 1.00 90.12 101 GLU A O 1
ATOM 806 N N . THR A 1 102 ? 0.757 17.218 3.225 1.00 91.31 102 THR A N 1
ATOM 807 C CA . THR A 1 102 ? 1.159 17.800 4.522 1.00 91.31 102 THR A CA 1
ATOM 808 C C . THR A 1 102 ? 2.000 16.859 5.392 1.00 91.31 102 THR A C 1
ATOM 810 O O . THR A 1 102 ? 2.666 17.304 6.327 1.00 91.31 102 THR A O 1
ATOM 813 N N . ARG A 1 103 ? 2.007 15.553 5.095 1.00 89.00 103 ARG A N 1
ATOM 814 C CA . ARG A 1 103 ? 2.780 14.528 5.820 1.00 89.00 103 ARG A CA 1
ATOM 815 C C . ARG A 1 103 ? 3.966 13.986 5.018 1.00 89.00 103 ARG A C 1
ATOM 817 O O . ARG A 1 103 ? 4.656 13.066 5.462 1.00 89.00 103 ARG A O 1
ATOM 824 N N . GLY A 1 104 ? 4.249 14.582 3.860 1.00 87.31 104 GLY A N 1
ATOM 825 C CA . GLY A 1 104 ? 5.380 14.224 3.009 1.00 87.31 104 GLY A CA 1
ATOM 826 C C . GLY A 1 104 ? 5.198 12.908 2.252 1.00 87.31 104 GLY A C 1
ATOM 827 O O . GLY A 1 104 ? 6.206 12.283 1.901 1.00 87.31 104 GLY A O 1
ATOM 828 N N . GLY A 1 105 ? 3.950 12.483 2.031 1.00 89.44 105 GLY A N 1
ATOM 829 C CA . GLY A 1 105 ? 3.568 11.389 1.141 1.00 89.44 105 GLY A CA 1
ATOM 830 C C . GLY A 1 105 ? 2.395 10.528 1.639 1.00 89.44 105 GLY A C 1
ATOM 831 O O . GLY A 1 105 ? 1.899 10.722 2.749 1.00 89.44 105 GLY A O 1
ATOM 832 N N . PRO A 1 106 ? 1.939 9.561 0.818 1.00 90.88 106 PRO A N 1
ATOM 833 C CA . PRO A 1 106 ? 0.813 8.687 1.136 1.00 90.88 106 PRO A CA 1
ATOM 834 C C . PRO A 1 106 ? 1.066 7.829 2.373 1.00 90.88 106 PRO A C 1
ATOM 836 O O . PRO A 1 106 ? 1.987 7.018 2.401 1.00 90.88 106 PRO A O 1
ATOM 839 N N . GLN A 1 107 ? 0.226 7.970 3.394 1.00 89.56 107 GLN A N 1
ATOM 840 C CA . GLN A 1 107 ? 0.373 7.217 4.636 1.00 89.56 107 GLN A CA 1
ATOM 841 C C . GLN A 1 107 ? -0.973 6.911 5.275 1.00 89.56 107 GLN A C 1
ATOM 843 O O . GLN A 1 107 ? -1.830 7.778 5.383 1.00 89.56 107 GLN A O 1
ATOM 848 N N . LEU A 1 108 ? -1.136 5.684 5.758 1.00 95.81 108 LEU A N 1
ATOM 849 C CA . LEU A 1 108 ? -2.324 5.241 6.479 1.00 95.81 108 LEU A CA 1
ATOM 850 C C . LEU A 1 108 ? -1.900 4.398 7.679 1.00 95.81 108 LEU A C 1
ATOM 852 O O . LEU A 1 108 ? -0.930 3.636 7.614 1.00 95.81 108 LEU A O 1
ATOM 856 N N . TYR A 1 109 ? -2.672 4.465 8.757 1.00 97.44 109 TYR A N 1
ATOM 857 C CA . TYR A 1 109 ? -2.561 3.508 9.842 1.00 97.44 109 TYR A CA 1
ATOM 858 C C . TYR A 1 109 ? -2.900 2.115 9.313 1.00 97.44 109 TYR A C 1
ATOM 860 O O . TYR A 1 109 ? -4.007 1.874 8.821 1.00 97.44 109 TYR A O 1
ATOM 868 N N . ARG A 1 110 ? -1.920 1.205 9.382 1.00 95.44 110 ARG A N 1
ATOM 869 C CA . ARG A 1 110 ? -2.035 -0.174 8.882 1.00 95.44 110 ARG A CA 1
ATOM 870 C C . ARG A 1 110 ? -2.641 -0.241 7.480 1.00 95.44 110 ARG A C 1
ATOM 872 O O . ARG A 1 110 ? -3.519 -1.058 7.248 1.00 95.44 110 ARG A O 1
ATOM 879 N N . ALA A 1 111 ? -2.230 0.649 6.578 1.00 94.75 111 ALA A N 1
ATOM 880 C CA . ALA A 1 111 ? -2.713 0.698 5.196 1.00 94.75 111 ALA A CA 1
ATOM 881 C C . ALA A 1 111 ? -4.246 0.827 5.013 1.00 94.75 111 ALA A C 1
ATOM 883 O O . ALA A 1 111 ? -4.735 0.592 3.909 1.00 94.75 111 ALA A O 1
ATOM 884 N N . THR A 1 112 ? -5.003 1.176 6.065 1.00 96.62 112 THR A N 1
ATOM 885 C CA . THR A 1 112 ? -6.476 1.095 6.046 1.00 96.62 112 THR A CA 1
ATOM 886 C C . THR A 1 112 ? -7.216 2.321 6.567 1.00 96.62 112 THR A C 1
ATOM 888 O O . THR A 1 112 ? -8.336 2.550 6.127 1.00 96.62 112 THR A O 1
ATOM 891 N N . ALA A 1 113 ? -6.646 3.121 7.468 1.00 97.25 113 ALA A N 1
ATOM 892 C CA . ALA A 1 113 ? -7.355 4.261 8.061 1.00 97.25 113 ALA A CA 1
ATOM 893 C C . ALA A 1 113 ? -6.459 5.494 8.217 1.00 97.25 113 ALA A C 1
ATOM 895 O O . ALA A 1 113 ? -5.234 5.373 8.270 1.00 97.25 113 ALA A O 1
ATOM 896 N N . LEU A 1 114 ? -7.068 6.677 8.322 1.00 97.38 114 LEU A N 1
ATOM 897 C CA . LEU A 1 114 ? -6.376 7.948 8.540 1.00 97.38 114 LEU A CA 1
ATOM 898 C C . LEU A 1 114 ? -7.136 8.804 9.557 1.00 97.38 114 LEU A C 1
ATOM 900 O O . LEU A 1 114 ? -8.364 8.870 9.516 1.00 97.38 114 LEU A O 1
ATOM 904 N N . ASP A 1 115 ? -6.410 9.464 10.459 1.00 97.31 115 ASP A N 1
ATOM 905 C CA . ASP A 1 115 ? -6.994 10.483 11.333 1.00 97.31 115 ASP A CA 1
ATOM 906 C C . ASP A 1 115 ? -7.503 11.675 10.504 1.00 97.31 115 ASP A C 1
ATOM 908 O O . ASP A 1 115 ? -6.873 12.070 9.523 1.00 97.31 115 ASP A O 1
ATOM 912 N N . GLY A 1 116 ? -8.655 12.228 10.879 1.00 97.31 116 GLY A N 1
ATOM 913 C CA . GLY A 1 116 ? -9.418 13.205 10.101 1.00 97.31 116 GLY A CA 1
ATOM 914 C C . GLY A 1 116 ? -10.466 12.584 9.171 1.00 97.31 116 GLY A C 1
ATOM 915 O O . GLY A 1 116 ? -11.258 13.319 8.589 1.00 97.31 116 GLY A O 1
ATOM 916 N N . PHE A 1 117 ? -10.521 11.253 9.036 1.00 97.69 117 PHE A N 1
ATOM 917 C CA . PHE A 1 117 ? -11.433 10.551 8.121 1.00 97.69 117 PHE A CA 1
ATOM 918 C C . PHE A 1 117 ? -12.255 9.487 8.876 1.00 97.69 117 PHE A C 1
ATOM 920 O O . PHE A 1 117 ? -11.998 8.287 8.743 1.00 97.69 117 PHE A O 1
ATOM 927 N N . PRO A 1 118 ? -13.228 9.898 9.713 1.00 97.62 118 PRO A N 1
ATOM 928 C CA . PRO A 1 118 ? -14.029 8.969 10.507 1.00 97.62 118 PRO A CA 1
ATOM 929 C C . PRO A 1 118 ? -14.852 8.032 9.616 1.00 97.62 118 PRO A C 1
ATOM 931 O O . PRO A 1 118 ? -15.332 8.424 8.555 1.00 97.62 118 PRO A O 1
ATOM 934 N N . ASN A 1 119 ? -15.049 6.793 10.071 1.00 97.31 119 ASN A N 1
ATOM 935 C CA . ASN A 1 119 ? -15.813 5.743 9.384 1.00 97.31 119 ASN A CA 1
ATOM 936 C C . ASN A 1 119 ? -15.302 5.363 7.975 1.00 97.31 1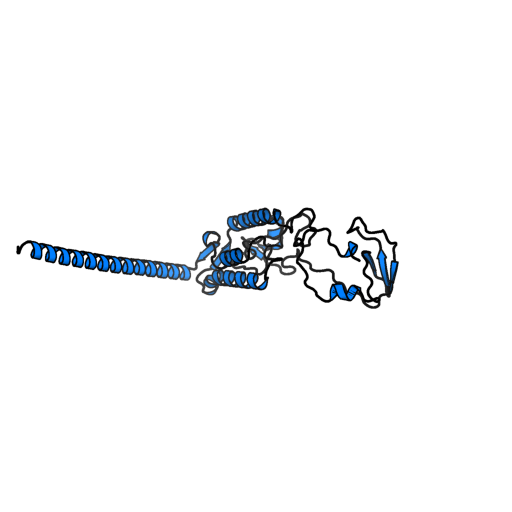19 ASN A C 1
ATOM 938 O O . ASN A 1 119 ? -15.957 4.576 7.291 1.00 97.31 119 ASN A O 1
ATOM 942 N N . LEU A 1 120 ? -14.138 5.866 7.547 1.00 96.81 120 LEU A N 1
ATOM 943 C CA . LEU A 1 120 ? -13.500 5.504 6.285 1.00 96.81 120 LEU A CA 1
ATOM 944 C C . LEU A 1 120 ? -12.499 4.365 6.495 1.00 96.81 120 LEU A C 1
ATOM 946 O O . LEU A 1 120 ? -11.564 4.479 7.288 1.00 96.81 120 LEU A O 1
ATOM 950 N N . PHE A 1 121 ? -12.659 3.295 5.717 1.00 96.62 121 PHE A N 1
ATOM 951 C CA . PHE A 1 121 ? -11.710 2.189 5.647 1.00 96.62 121 PHE A CA 1
ATOM 952 C C . PHE A 1 121 ? -11.309 1.947 4.197 1.00 96.62 121 PHE A C 1
ATOM 954 O O . PHE A 1 121 ? -12.141 1.661 3.340 1.00 96.62 121 PHE A O 1
ATOM 961 N N . ILE A 1 122 ? -10.018 2.069 3.939 1.00 95.69 122 ILE A N 1
ATOM 962 C CA . ILE A 1 122 ? -9.384 1.831 2.650 1.00 95.69 122 ILE A CA 1
ATOM 963 C C . ILE A 1 122 ? -8.895 0.387 2.618 1.00 95.69 122 ILE A C 1
ATOM 965 O O . ILE A 1 122 ? -8.322 -0.103 3.587 1.00 95.69 122 ILE A O 1
ATOM 969 N N . LEU A 1 123 ? -9.085 -0.281 1.486 1.00 95.12 123 LEU A N 1
ATOM 970 C CA . LEU A 1 123 ? -8.453 -1.563 1.204 1.00 95.12 123 LEU A CA 1
ATOM 971 C C . LEU A 1 123 ? -7.288 -1.343 0.245 1.00 95.12 123 LEU A C 1
ATOM 973 O O . LEU A 1 123 ? -7.357 -0.503 -0.648 1.00 95.12 123 LEU A O 1
ATOM 977 N N . PHE A 1 124 ? -6.228 -2.116 0.441 1.00 93.12 124 PHE A N 1
ATOM 978 C CA . PHE A 1 124 ? -5.009 -2.089 -0.354 1.00 93.12 124 PHE A CA 1
ATOM 979 C C . PHE A 1 124 ? -4.371 -0.696 -0.462 1.00 93.12 124 PHE A C 1
ATOM 981 O O . PHE A 1 124 ? -3.887 -0.312 -1.520 1.00 93.12 124 PHE A O 1
ATOM 988 N N . GLY A 1 125 ? -4.371 0.071 0.634 1.00 93.50 125 GLY A N 1
ATOM 989 C CA . GLY A 1 125 ? -3.769 1.404 0.677 1.00 93.50 125 GLY A CA 1
ATOM 990 C C . GLY A 1 125 ? -2.230 1.401 0.695 1.00 93.50 125 GLY A C 1
ATOM 991 O O . GLY A 1 125 ? -1.599 0.340 0.610 1.00 93.50 125 GLY A O 1
ATOM 992 N N . PRO A 1 126 ? -1.601 2.581 0.852 1.00 92.50 126 PRO A N 1
ATOM 993 C CA . PRO A 1 126 ? -0.154 2.715 0.991 1.00 92.50 126 PRO A CA 1
ATOM 994 C C . PRO A 1 126 ? 0.446 1.752 2.022 1.00 92.50 126 PRO A C 1
ATOM 996 O O . PRO A 1 126 ? -0.141 1.496 3.073 1.00 92.50 126 PRO A O 1
ATOM 999 N N . ASN A 1 127 ? 1.632 1.230 1.716 1.00 92.56 127 ASN A N 1
ATOM 1000 C CA . ASN A 1 127 ? 2.361 0.241 2.508 1.00 92.56 127 ASN A CA 1
ATOM 1001 C C . ASN A 1 127 ? 1.611 -1.086 2.753 1.00 92.56 127 ASN A C 1
ATOM 1003 O O . ASN A 1 127 ? 1.858 -1.749 3.759 1.00 92.56 127 ASN A O 1
ATOM 1007 N N . SER A 1 128 ? 0.724 -1.502 1.840 1.00 92.38 128 SER A N 1
ATOM 1008 C CA . SER A 1 128 ? 0.096 -2.838 1.856 1.00 92.38 128 SER A CA 1
ATOM 1009 C C . SER A 1 128 ? 0.637 -3.804 0.803 1.00 92.38 128 SER A C 1
ATOM 1011 O O . SER A 1 128 ? 0.339 -4.998 0.866 1.00 92.38 128 SER A O 1
ATOM 1013 N N . PHE A 1 129 ? 1.422 -3.327 -0.168 1.00 89.19 129 PHE A N 1
ATOM 1014 C CA . PHE A 1 129 ? 1.865 -4.168 -1.271 1.00 89.19 129 PHE A CA 1
ATOM 1015 C C . PHE A 1 129 ? 2.855 -5.223 -0.784 1.00 89.19 129 PHE A C 1
ATOM 1017 O O . PHE A 1 129 ? 3.909 -4.920 -0.216 1.00 89.19 129 PHE A O 1
ATOM 1024 N N . THR A 1 130 ? 2.540 -6.480 -1.068 1.00 83.31 130 THR A N 1
ATOM 1025 C CA . THR A 1 130 ? 3.376 -7.624 -0.732 1.00 83.31 130 THR A CA 1
ATOM 1026 C C . THR A 1 130 ? 4.082 -8.141 -1.984 1.00 83.31 130 THR A C 1
ATOM 1028 O O . THR A 1 130 ? 3.520 -8.854 -2.810 1.00 83.31 130 THR A O 1
ATOM 1031 N N . GLY A 1 131 ? 5.362 -7.791 -2.143 1.00 78.44 131 GLY A N 1
ATOM 1032 C CA . GLY A 1 131 ? 6.211 -8.373 -3.196 1.00 78.44 131 GLY A CA 1
ATOM 1033 C C . GLY A 1 131 ? 6.613 -9.829 -2.915 1.00 78.44 131 GLY A C 1
ATOM 1034 O O . GLY A 1 131 ? 7.099 -10.530 -3.801 1.00 78.44 131 GLY A O 1
ATOM 1035 N N . HIS A 1 132 ? 6.412 -10.272 -1.674 1.00 84.50 132 HIS A N 1
ATOM 1036 C CA . HIS A 1 132 ? 6.863 -11.540 -1.098 1.00 84.50 132 HIS A CA 1
ATOM 1037 C C . HIS A 1 132 ? 5.726 -12.504 -0.741 1.00 84.50 132 HIS A C 1
ATOM 1039 O O . HIS A 1 132 ? 6.005 -13.615 -0.300 1.00 84.50 132 HIS A O 1
ATOM 1045 N N . SER A 1 133 ? 4.459 -12.103 -0.878 1.00 88.06 133 SER A N 1
ATOM 1046 C CA . SER A 1 133 ? 3.310 -12.919 -0.458 1.00 88.06 133 SER A CA 1
ATOM 1047 C C . SER A 1 133 ? 2.019 -12.549 -1.202 1.00 88.06 133 SER A C 1
ATOM 1049 O O . SER A 1 133 ? 2.033 -11.724 -2.112 1.00 88.06 133 SER A O 1
ATOM 1051 N N . SER A 1 134 ? 0.905 -13.210 -0.868 1.00 90.75 134 SER A N 1
ATOM 1052 C CA . SER A 1 134 ? -0.381 -13.017 -1.545 1.00 90.75 134 SER A CA 1
ATOM 1053 C C . SER A 1 134 ? -1.037 -11.687 -1.167 1.00 90.75 134 SER A C 1
ATOM 1055 O O . SER A 1 134 ? -1.268 -11.409 0.009 1.00 90.75 134 SER A O 1
ATOM 1057 N N . VAL A 1 135 ? -1.404 -10.897 -2.179 1.00 92.31 135 VAL A N 1
ATOM 1058 C CA . VAL A 1 135 ? -2.233 -9.692 -2.012 1.00 92.31 135 VAL A CA 1
ATOM 1059 C C . VAL A 1 135 ? -3.643 -10.055 -1.534 1.00 92.31 135 VAL A C 1
ATOM 1061 O O . VAL A 1 135 ? -4.209 -9.333 -0.719 1.00 92.31 135 VAL A O 1
ATOM 1064 N N . ILE A 1 136 ? -4.184 -11.197 -1.976 1.00 94.31 136 ILE A N 1
ATOM 1065 C CA . ILE A 1 136 ? -5.529 -11.663 -1.602 1.00 94.31 136 ILE A CA 1
ATOM 1066 C C . ILE A 1 136 ? -5.609 -11.895 -0.090 1.00 94.31 136 ILE A C 1
ATOM 1068 O O . ILE A 1 136 ? -6.506 -11.372 0.561 1.00 94.31 136 ILE A O 1
ATOM 1072 N N . LEU A 1 137 ? -4.612 -12.570 0.490 1.00 94.50 137 LEU A N 1
ATOM 1073 C CA . LEU A 1 137 ? -4.547 -12.781 1.940 1.00 94.50 137 LEU A CA 1
ATOM 1074 C C . LEU A 1 137 ? -4.476 -11.449 2.711 1.00 94.50 137 LEU A C 1
ATOM 1076 O O . LEU A 1 137 ? -5.085 -11.289 3.771 1.00 94.50 137 LEU A O 1
ATOM 1080 N N . GLY A 1 138 ? -3.719 -10.478 2.191 1.00 94.81 138 GLY A N 1
ATOM 1081 C CA . GLY A 1 138 ? -3.661 -9.129 2.753 1.00 94.81 138 GLY A CA 1
ATOM 1082 C C . GLY A 1 138 ? -5.030 -8.444 2.741 1.00 94.81 138 GLY A C 1
ATOM 1083 O O . GLY A 1 138 ? -5.459 -7.907 3.763 1.00 94.81 138 GLY A O 1
ATOM 1084 N N . LEU A 1 139 ? -5.742 -8.523 1.616 1.00 96.44 139 LEU A N 1
ATOM 1085 C CA . LEU A 1 139 ? -7.085 -7.970 1.443 1.00 96.44 139 LEU A CA 1
ATOM 1086 C C . LEU A 1 139 ? -8.116 -8.621 2.367 1.00 96.44 139 LEU A C 1
ATOM 1088 O O . LEU A 1 139 ? -8.840 -7.906 3.051 1.00 96.44 139 LEU A O 1
ATOM 1092 N N . GLU A 1 140 ? -8.161 -9.949 2.456 1.00 96.62 140 GLU A N 1
ATOM 1093 C CA . GLU A 1 140 ? -9.084 -10.665 3.351 1.00 96.62 140 GLU A CA 1
ATOM 1094 C C . GLU A 1 140 ? -8.887 -10.256 4.817 1.00 96.62 140 GLU A C 1
ATOM 1096 O O . GLU A 1 140 ? -9.848 -10.026 5.557 1.00 96.62 140 GLU A O 1
ATOM 1101 N N . ASN A 1 141 ? -7.631 -10.093 5.240 1.00 96.44 141 ASN A N 1
ATOM 1102 C CA . ASN A 1 141 ? -7.295 -9.573 6.563 1.00 96.44 141 ASN A CA 1
ATOM 1103 C C . ASN A 1 141 ? -7.809 -8.139 6.773 1.00 96.44 141 ASN A C 1
ATOM 1105 O O . ASN A 1 141 ? -8.406 -7.845 7.813 1.00 96.44 141 ASN A O 1
ATOM 1109 N N . GLN A 1 142 ? -7.608 -7.254 5.794 1.00 97.00 142 GLN A N 1
ATOM 1110 C CA . GLN A 1 142 ? -8.081 -5.867 5.847 1.00 97.00 142 GLN A CA 1
ATOM 1111 C C . GLN A 1 142 ? -9.611 -5.780 5.873 1.00 97.00 142 GLN A C 1
ATOM 1113 O O . GLN A 1 142 ? -10.162 -5.050 6.696 1.00 97.00 142 GLN A O 1
ATOM 1118 N N . ILE A 1 143 ? -10.299 -6.581 5.057 1.00 97.19 143 ILE A N 1
ATOM 1119 C CA . ILE A 1 143 ? -11.765 -6.679 5.019 1.00 97.19 143 ILE A CA 1
ATOM 1120 C C . ILE A 1 143 ? -12.302 -7.109 6.385 1.00 97.19 143 ILE A C 1
ATOM 1122 O O . ILE A 1 143 ? -13.179 -6.452 6.947 1.00 97.19 143 ILE A O 1
ATOM 1126 N N . ASN A 1 144 ? -11.746 -8.175 6.966 1.00 96.31 144 ASN A N 1
ATOM 1127 C CA . ASN A 1 144 ? -12.164 -8.662 8.282 1.00 96.31 144 ASN A CA 1
ATOM 1128 C C . ASN A 1 144 ? -11.996 -7.598 9.377 1.00 96.31 144 ASN A C 1
ATOM 1130 O O . ASN A 1 144 ? -12.857 -7.452 10.251 1.00 96.31 144 ASN A O 1
ATOM 1134 N N . HIS A 1 145 ? -10.907 -6.834 9.322 1.00 96.62 145 HIS A N 1
ATOM 1135 C CA . HIS A 1 145 ? -10.642 -5.738 10.248 1.00 96.62 145 HIS A CA 1
ATOM 1136 C C . HIS A 1 145 ? -11.634 -4.584 10.083 1.00 96.62 145 HIS A C 1
ATOM 1138 O O . HIS A 1 145 ? -12.245 -4.164 11.069 1.00 96.62 145 HIS A O 1
ATOM 1144 N N . ALA A 1 146 ? -11.849 -4.130 8.846 1.00 96.75 146 ALA A N 1
ATOM 1145 C CA . ALA A 1 146 ? -12.799 -3.072 8.520 1.00 96.75 146 ALA A CA 1
ATOM 1146 C C . ALA A 1 146 ? -14.217 -3.448 8.970 1.00 96.75 146 ALA A C 1
ATOM 1148 O O . ALA A 1 146 ? -14.842 -2.703 9.720 1.00 96.75 146 ALA A O 1
ATOM 1149 N N . ILE A 1 147 ? -14.690 -4.658 8.649 1.00 96.25 147 ILE A N 1
ATOM 1150 C CA . ILE A 1 147 ? -16.004 -5.149 9.096 1.00 96.25 147 ILE A CA 1
ATOM 1151 C C . ILE A 1 147 ? -16.097 -5.156 10.627 1.00 96.25 147 ILE A C 1
ATOM 1153 O O . ILE A 1 147 ? -17.123 -4.767 11.186 1.00 96.25 147 ILE A O 1
ATOM 1157 N N . LYS A 1 148 ? -15.051 -5.587 11.342 1.00 95.56 148 LYS A N 1
ATOM 1158 C CA . LYS A 1 148 ? -15.052 -5.635 12.815 1.00 95.56 148 LYS A CA 1
ATOM 1159 C C . LYS A 1 148 ? -15.202 -4.246 13.441 1.00 95.56 148 LYS A C 1
ATOM 1161 O O . LYS A 1 148 ? -15.886 -4.133 14.460 1.00 95.56 148 LYS A O 1
ATOM 1166 N N . LEU A 1 149 ? -14.600 -3.226 12.831 1.00 96.00 149 LEU A N 1
ATOM 1167 C CA . LEU A 1 149 ? -14.648 -1.833 13.281 1.00 96.00 149 LEU A CA 1
ATOM 1168 C C . LEU A 1 149 ? -15.917 -1.100 12.827 1.00 96.00 149 LEU A C 1
ATOM 1170 O O . LEU A 1 149 ? -16.471 -0.328 13.602 1.00 96.00 149 LEU A O 1
ATOM 1174 N N . MET A 1 150 ? -16.430 -1.387 11.629 1.00 96.25 150 MET A N 1
ATOM 1175 C CA . MET A 1 150 ? -17.653 -0.777 11.088 1.00 96.25 150 MET A CA 1
ATOM 1176 C C . MET A 1 150 ? -18.934 -1.388 11.655 1.00 96.25 150 MET A C 1
ATOM 1178 O O . MET A 1 150 ? -19.966 -0.729 11.713 1.00 96.25 150 MET A O 1
ATOM 1182 N N . ARG A 1 151 ? -18.911 -2.652 12.092 1.00 96.06 151 ARG A N 1
ATOM 1183 C CA . ARG A 1 151 ? -20.115 -3.358 12.559 1.00 96.06 151 ARG A CA 1
ATOM 1184 C C . ARG A 1 151 ? -20.882 -2.630 13.679 1.00 96.06 151 ARG A C 1
ATOM 1186 O O . ARG A 1 151 ? -22.107 -2.663 13.626 1.00 96.06 151 ARG A O 1
ATOM 1193 N N . PRO A 1 152 ? -20.249 -2.006 14.693 1.00 95.38 152 PRO A N 1
ATOM 1194 C CA . PRO A 1 152 ? -20.958 -1.172 15.668 1.00 95.38 152 PRO A CA 1
ATOM 1195 C C . PRO A 1 152 ? -21.628 0.061 15.047 1.00 95.38 152 PRO A C 1
ATOM 1197 O O . PRO A 1 152 ? -22.735 0.399 15.458 1.00 95.38 152 PRO A O 1
ATOM 1200 N N . VAL A 1 153 ? -21.001 0.678 14.040 1.00 96.31 153 VAL A N 1
ATOM 1201 C CA . VAL A 1 153 ? -21.561 1.824 13.303 1.00 96.31 153 VAL A CA 1
ATOM 1202 C C . VAL A 1 153 ? -22.808 1.399 12.532 1.00 96.31 153 VAL A C 1
ATOM 1204 O O . VAL A 1 153 ? -23.877 1.968 12.716 1.00 96.31 153 VAL A O 1
ATOM 1207 N N . LEU A 1 154 ? -22.717 0.302 11.773 1.00 95.75 154 LEU A N 1
ATOM 1208 C CA . LEU A 1 154 ? -23.844 -0.257 11.011 1.00 95.75 154 LEU A CA 1
ATOM 1209 C C . LEU A 1 154 ? -25.006 -0.737 11.897 1.00 95.75 154 LEU A C 1
ATOM 1211 O O . LEU A 1 154 ? -26.128 -0.880 11.426 1.00 95.75 154 LEU A O 1
ATOM 1215 N N . ARG A 1 155 ? -24.751 -1.008 13.182 1.00 95.62 155 ARG A N 1
ATOM 1216 C CA . ARG A 1 155 ? -25.784 -1.367 14.169 1.00 95.62 155 ARG A CA 1
ATOM 1217 C C . ARG A 1 155 ? -26.424 -0.160 14.851 1.00 95.62 155 ARG A C 1
ATOM 1219 O O . ARG A 1 155 ? -27.325 -0.366 15.658 1.00 95.62 155 ARG A O 1
ATOM 1226 N N . GLY A 1 156 ? -25.928 1.051 14.605 1.00 95.88 156 GLY A N 1
ATOM 1227 C CA . GLY A 1 156 ? -26.335 2.252 15.333 1.00 95.88 156 GLY A CA 1
ATOM 1228 C C . GLY A 1 156 ? -25.830 2.307 16.780 1.00 95.88 156 GLY A C 1
ATOM 1229 O O . GLY A 1 156 ? -26.306 3.130 17.555 1.00 95.88 156 GLY A O 1
ATOM 1230 N N . ASP A 1 157 ? -24.873 1.455 17.174 1.00 97.00 157 ASP A N 1
ATOM 1231 C CA . ASP A 1 157 ? -24.268 1.489 18.516 1.00 97.00 157 ASP A CA 1
ATOM 1232 C C . ASP A 1 157 ? -23.194 2.606 18.619 1.00 97.00 157 ASP A C 1
ATOM 1234 O O . ASP A 1 157 ? -22.857 3.064 19.711 1.00 97.00 157 ASP A O 1
ATOM 1238 N N . VAL A 1 158 ? -22.618 3.026 17.491 1.00 97.69 158 VAL A N 1
ATOM 1239 C CA . VAL A 1 158 ? -21.503 3.985 17.393 1.00 97.69 158 VAL A CA 1
ATOM 1240 C C . VAL A 1 158 ? -21.801 4.969 16.264 1.00 97.69 158 VAL A C 1
ATOM 1242 O O . VAL A 1 158 ? -22.246 4.547 15.202 1.00 97.69 158 VAL A O 1
ATOM 1245 N N . THR A 1 159 ? -21.563 6.263 16.474 1.00 97.38 159 THR A N 1
ATOM 1246 C CA . THR A 1 159 ? -21.681 7.289 15.423 1.00 97.38 159 THR A CA 1
ATOM 1247 C C . THR A 1 159 ? -20.404 7.376 14.603 1.00 97.38 159 THR A C 1
ATOM 1249 O O . THR A 1 159 ? -20.449 7.381 13.372 1.00 97.38 159 THR A O 1
ATOM 1252 N N . THR A 1 160 ? -19.256 7.415 15.280 1.00 97.44 160 THR A N 1
ATOM 1253 C CA . THR A 1 160 ? -17.951 7.560 14.643 1.00 97.44 160 THR A CA 1
ATOM 1254 C C . THR A 1 160 ? -16.938 6.582 15.225 1.00 97.44 160 THR A C 1
ATOM 1256 O O . THR A 1 160 ? -16.851 6.358 16.437 1.00 97.44 160 THR A O 1
ATOM 1259 N N . ILE A 1 161 ? -16.158 5.980 14.333 1.00 97.75 161 ILE A N 1
ATOM 1260 C CA . ILE A 1 161 ? -14.913 5.304 14.660 1.00 97.75 161 ILE A CA 1
ATOM 1261 C C . ILE A 1 161 ? -13.791 5.915 13.829 1.00 97.75 161 ILE A C 1
ATOM 1263 O O . ILE A 1 161 ? -13.889 6.025 12.607 1.00 97.75 161 ILE A O 1
ATOM 1267 N N . GLU A 1 162 ? -12.729 6.342 14.497 1.00 97.94 162 GLU A N 1
ATOM 1268 C CA . GLU A 1 162 ? -11.640 7.089 13.873 1.00 97.94 162 GLU A CA 1
ATOM 1269 C C . GLU A 1 162 ? -10.309 6.687 14.504 1.00 97.94 162 GLU A C 1
ATOM 1271 O O . GLU A 1 162 ? -10.209 6.539 15.724 1.00 97.94 162 GLU A O 1
ATOM 1276 N N . VAL A 1 163 ? -9.278 6.475 13.687 1.00 98.25 163 VAL A N 1
ATOM 1277 C CA . VAL A 1 163 ? -7.942 6.193 14.217 1.00 98.25 163 VAL A CA 1
ATOM 1278 C C . VAL A 1 163 ? -7.346 7.463 14.819 1.00 98.25 163 VAL A C 1
ATOM 1280 O O . VAL A 1 163 ? -7.512 8.560 14.291 1.00 98.25 163 VAL A O 1
ATOM 1283 N N . LYS A 1 164 ? -6.632 7.329 15.934 1.00 98.31 164 LYS A N 1
ATOM 1284 C CA . LYS A 1 164 ? -5.944 8.457 16.557 1.00 98.31 164 LYS A CA 1
ATOM 1285 C C . LYS A 1 164 ? -4.740 8.905 15.724 1.00 98.31 164 LYS A C 1
ATOM 1287 O O . LYS A 1 164 ? -4.036 8.102 15.101 1.00 98.31 164 LYS A O 1
ATOM 1292 N N . ARG A 1 165 ? -4.472 10.211 15.760 1.00 96.69 165 ARG A N 1
ATOM 1293 C CA . ARG A 1 165 ? -3.349 10.837 15.052 1.00 96.69 165 ARG A CA 1
ATOM 1294 C C . ARG A 1 165 ? -1.992 10.301 15.501 1.00 96.69 165 ARG A C 1
ATOM 1296 O O . ARG A 1 165 ? -1.157 9.971 14.664 1.00 96.69 165 ARG A O 1
ATOM 1303 N N . ASP A 1 166 ? -1.776 10.193 16.806 1.00 97.81 166 ASP A N 1
ATOM 1304 C CA . ASP A 1 166 ? -0.539 9.671 17.396 1.00 97.81 166 ASP A CA 1
ATOM 1305 C C . ASP A 1 166 ? -0.246 8.233 16.939 1.00 97.81 166 ASP A C 1
ATOM 1307 O O . ASP A 1 166 ? 0.871 7.941 16.512 1.00 97.81 166 ASP A O 1
ATOM 1311 N N . ALA A 1 167 ? -1.258 7.364 16.920 1.00 98.06 167 ALA A N 1
ATOM 1312 C CA . ALA A 1 167 ? -1.148 5.988 16.444 1.00 98.06 167 ALA A CA 1
ATOM 1313 C C . ALA A 1 167 ? -0.791 5.918 14.952 1.00 98.06 167 ALA A C 1
ATOM 1315 O O . ALA A 1 167 ? 0.061 5.120 14.554 1.00 98.06 167 ALA A O 1
ATOM 1316 N N . THR A 1 168 ? -1.405 6.773 14.130 1.00 96.69 168 THR A N 1
ATOM 1317 C CA . THR A 1 168 ? -1.097 6.875 12.697 1.00 96.69 168 THR A CA 1
ATOM 1318 C C . THR A 1 168 ? 0.349 7.312 12.478 1.00 96.69 168 THR A C 1
ATOM 1320 O O . THR A 1 168 ? 1.093 6.642 11.764 1.00 96.69 168 THR A O 1
ATOM 1323 N N . LEU A 1 169 ? 0.781 8.398 13.123 1.00 95.62 169 LEU A N 1
ATOM 1324 C CA . LEU A 1 169 ? 2.140 8.927 12.978 1.00 95.62 169 LEU A CA 1
ATOM 1325 C C . LEU A 1 169 ? 3.201 7.953 13.504 1.00 95.62 169 LEU A C 1
ATOM 1327 O O . LEU A 1 169 ? 4.231 7.763 12.854 1.00 95.62 169 LEU A O 1
ATOM 1331 N N . ALA A 1 170 ? 2.945 7.299 14.639 1.00 96.94 170 ALA A N 1
ATOM 1332 C CA . ALA A 1 170 ? 3.832 6.278 15.189 1.00 96.94 170 ALA A CA 1
ATOM 1333 C C . ALA A 1 170 ? 3.977 5.085 14.234 1.00 96.94 170 ALA A C 1
ATOM 1335 O O . ALA A 1 170 ? 5.095 4.630 13.986 1.00 96.94 170 ALA A O 1
ATOM 1336 N N . TYR A 1 171 ? 2.870 4.621 13.644 1.00 96.25 171 TYR A N 1
ATOM 1337 C CA . TYR A 1 171 ? 2.892 3.543 12.657 1.00 96.25 171 TYR A CA 1
ATOM 1338 C C . TYR A 1 171 ? 3.693 3.924 11.408 1.00 96.25 171 TYR A C 1
ATOM 1340 O O . TYR A 1 171 ? 4.574 3.165 11.003 1.00 96.25 171 TYR A O 1
ATOM 1348 N N . THR A 1 172 ? 3.448 5.109 10.834 1.00 94.12 172 THR A N 1
ATOM 1349 C CA . THR A 1 172 ? 4.201 5.603 9.670 1.00 94.12 172 THR A CA 1
ATOM 1350 C C . THR A 1 172 ? 5.693 5.701 9.980 1.00 94.12 172 THR A C 1
ATOM 1352 O O . THR A 1 172 ? 6.525 5.235 9.202 1.00 94.12 172 THR A O 1
ATOM 1355 N N . LYS A 1 173 ? 6.063 6.276 11.128 1.00 94.94 173 LYS A N 1
ATOM 1356 C CA . LYS A 1 173 ? 7.471 6.398 11.522 1.00 94.94 173 LYS A CA 1
ATOM 1357 C C . LYS A 1 173 ? 8.141 5.027 11.610 1.00 94.94 173 LYS A C 1
ATOM 1359 O O . LYS A 1 173 ? 9.245 4.856 11.097 1.00 94.94 173 LYS A O 1
ATOM 1364 N N . GLN A 1 174 ? 7.469 4.057 12.227 1.00 96.25 174 GLN A N 1
ATOM 1365 C CA . GLN A 1 174 ? 8.002 2.708 12.386 1.00 96.25 174 GLN A CA 1
ATOM 1366 C C . GLN A 1 174 ? 8.138 1.986 11.041 1.00 96.25 174 GLN A C 1
ATOM 1368 O O . GLN A 1 174 ? 9.203 1.455 10.743 1.00 96.25 174 GLN A O 1
ATOM 1373 N N . ILE A 1 175 ? 7.103 2.007 10.195 1.00 95.25 175 ILE A N 1
ATOM 1374 C CA . ILE A 1 175 ? 7.148 1.291 8.913 1.00 95.25 175 ILE A CA 1
ATOM 1375 C C . ILE A 1 175 ? 8.199 1.875 7.966 1.00 95.25 175 ILE A C 1
ATOM 1377 O O . ILE A 1 175 ? 8.900 1.116 7.306 1.00 95.25 175 ILE A O 1
ATOM 1381 N N . GLN A 1 176 ? 8.372 3.201 7.939 1.00 93.44 176 GLN A N 1
ATOM 1382 C CA . GLN A 1 176 ? 9.415 3.841 7.132 1.00 93.44 176 GLN A CA 1
ATOM 1383 C C . GLN A 1 176 ? 10.819 3.508 7.651 1.00 93.44 176 GLN A C 1
ATOM 1385 O O . GLN A 1 176 ? 11.715 3.239 6.853 1.00 93.44 176 GLN A O 1
ATOM 1390 N N . LYS A 1 177 ? 11.009 3.457 8.979 1.00 94.88 177 LYS A N 1
ATOM 1391 C CA . LYS A 1 177 ? 12.268 3.000 9.585 1.00 94.88 177 LYS A CA 1
ATOM 1392 C C . LYS A 1 177 ? 12.602 1.570 9.158 1.00 94.88 177 LYS A C 1
ATOM 1394 O O . LYS A 1 177 ? 13.734 1.309 8.767 1.00 94.88 177 LYS A O 1
ATOM 1399 N N . ASP A 1 178 ? 11.630 0.667 9.204 1.00 94.88 178 ASP A N 1
ATOM 1400 C CA . ASP A 1 178 ? 11.869 -0.745 8.901 1.00 94.88 178 ASP A CA 1
ATOM 1401 C C . ASP A 1 178 ? 12.057 -0.990 7.402 1.00 94.88 178 ASP A C 1
ATOM 1403 O O . ASP A 1 178 ? 12.892 -1.807 7.017 1.00 94.88 178 ASP A O 1
ATOM 1407 N N . LEU A 1 179 ? 11.365 -0.229 6.548 1.00 92.75 179 LEU A N 1
ATOM 1408 C CA . LEU A 1 179 ? 11.549 -0.269 5.095 1.00 92.75 179 LEU A CA 1
ATOM 1409 C C . LEU A 1 179 ? 12.975 0.081 4.665 1.00 92.75 179 LEU A C 1
ATOM 1411 O O . LEU A 1 179 ? 13.461 -0.506 3.702 1.00 92.75 179 LEU A O 1
ATOM 1415 N N . ASN A 1 180 ? 13.669 0.970 5.381 1.00 91.19 180 ASN A N 1
ATOM 1416 C CA . ASN A 1 180 ? 15.061 1.321 5.075 1.00 91.19 180 ASN A CA 1
ATOM 1417 C C . ASN A 1 180 ? 16.029 0.137 5.196 1.00 91.19 180 ASN A C 1
ATOM 1419 O O . ASN A 1 180 ? 17.077 0.151 4.561 1.00 91.19 180 ASN A O 1
ATOM 1423 N N . ASN A 1 181 ? 15.664 -0.900 5.954 1.00 91.75 181 ASN A N 1
ATOM 1424 C CA . ASN A 1 181 ? 16.472 -2.110 6.114 1.00 91.75 181 ASN A CA 1
ATOM 1425 C C . ASN A 1 181 ? 16.121 -3.203 5.089 1.00 91.75 181 ASN A C 1
ATOM 1427 O O . ASN A 1 181 ? 16.656 -4.308 5.156 1.00 91.75 181 ASN A O 1
ATOM 1431 N N . MET A 1 182 ? 15.201 -2.932 4.158 1.00 91.69 182 MET A N 1
ATOM 1432 C CA . MET A 1 182 ? 14.721 -3.914 3.186 1.00 91.69 182 MET A CA 1
ATOM 1433 C C . MET A 1 182 ? 15.472 -3.801 1.860 1.00 91.69 182 MET A C 1
ATOM 1435 O O . MET A 1 182 ? 15.847 -2.714 1.423 1.00 91.69 182 MET A O 1
ATOM 1439 N N . VAL A 1 183 ? 15.592 -4.925 1.144 1.00 90.00 183 VAL A N 1
ATOM 1440 C CA . VAL A 1 183 ? 16.241 -4.996 -0.181 1.00 90.00 183 VAL A CA 1
ATOM 1441 C C . VAL A 1 183 ? 15.640 -4.025 -1.209 1.00 90.00 183 VAL A C 1
ATOM 1443 O O . VAL A 1 183 ? 16.328 -3.587 -2.126 1.00 90.00 183 VAL A O 1
ATOM 1446 N N . TRP A 1 184 ? 14.369 -3.648 -1.044 1.00 87.94 184 TRP A N 1
ATOM 1447 C CA . TRP A 1 184 ? 13.657 -2.689 -1.899 1.00 87.94 184 TRP A CA 1
ATOM 1448 C C . TRP A 1 184 ? 14.193 -1.258 -1.785 1.00 87.94 184 TRP A C 1
ATOM 1450 O O . TRP A 1 184 ? 14.043 -0.461 -2.712 1.00 87.94 184 TRP A O 1
ATOM 1460 N N . ASN A 1 185 ? 14.796 -0.931 -0.642 1.00 87.12 185 ASN A N 1
ATOM 1461 C CA . ASN A 1 185 ? 15.321 0.392 -0.332 1.00 87.12 185 ASN A CA 1
ATOM 1462 C C . ASN A 1 185 ? 16.855 0.439 -0.397 1.00 87.12 185 ASN A C 1
ATOM 1464 O O . ASN A 1 185 ? 17.432 1.474 -0.073 1.00 87.12 185 ASN A O 1
ATOM 1468 N N . SER A 1 186 ? 17.520 -0.627 -0.858 1.00 83.94 186 SER A N 1
ATOM 1469 C CA . SER A 1 186 ? 18.968 -0.594 -1.068 1.00 83.94 186 SER A CA 1
ATOM 1470 C C . SER A 1 186 ? 19.355 0.460 -2.116 1.00 83.94 186 SER A C 1
ATOM 1472 O O . SER A 1 186 ? 18.576 0.794 -3.017 1.00 83.94 186 SER A O 1
ATOM 1474 N N . SER A 1 187 ? 20.572 0.995 -1.998 1.00 75.38 187 SER A N 1
ATOM 1475 C CA . SER A 1 187 ? 21.120 2.029 -2.891 1.00 75.38 187 SER A CA 1
ATOM 1476 C C . SER A 1 187 ? 21.129 1.600 -4.361 1.00 75.38 187 SER A C 1
ATOM 1478 O O . SER A 1 187 ? 20.861 2.407 -5.244 1.00 75.38 187 SER A O 1
ATOM 1480 N N . HIS A 1 188 ? 21.366 0.314 -4.620 1.00 76.75 188 HIS A N 1
ATOM 1481 C CA . HIS A 1 188 ? 21.409 -0.267 -5.965 1.00 76.75 188 HIS A CA 1
ATOM 1482 C C . HIS A 1 188 ? 20.033 -0.725 -6.477 1.00 76.75 188 HIS A C 1
ATOM 1484 O O . HIS A 1 188 ? 19.926 -1.27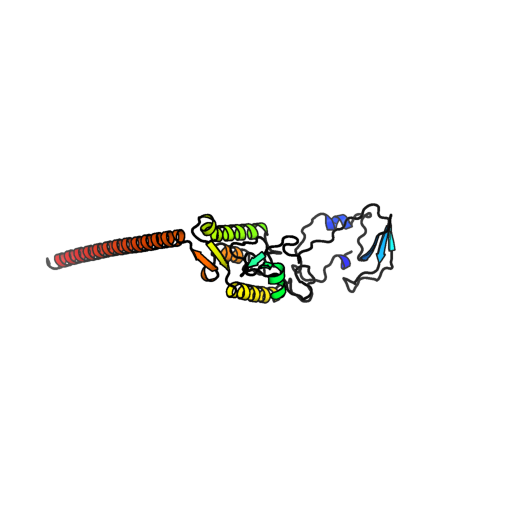2 -7.572 1.00 76.75 188 HIS A O 1
ATOM 1490 N N . CYS A 1 189 ? 18.961 -0.517 -5.707 1.00 81.31 189 CYS A N 1
ATOM 1491 C CA . CYS A 1 189 ? 17.606 -0.865 -6.110 1.00 81.31 189 CYS A CA 1
ATOM 1492 C C . CYS A 1 189 ? 16.856 0.364 -6.637 1.00 81.31 189 CYS A C 1
ATOM 1494 O O . CYS A 1 189 ? 16.349 1.176 -5.862 1.00 81.31 189 CYS A O 1
ATOM 1496 N N . SER A 1 190 ? 16.727 0.491 -7.958 1.00 79.19 190 SER A N 1
ATOM 1497 C CA . SER A 1 190 ? 15.789 1.441 -8.572 1.00 79.19 190 SER A CA 1
ATOM 1498 C C . SER A 1 190 ? 14.469 0.730 -8.861 1.00 79.19 190 SER A C 1
ATOM 1500 O O . SER A 1 190 ? 14.428 -0.197 -9.670 1.00 79.19 190 SER A O 1
ATOM 1502 N N . SER A 1 191 ? 13.391 1.109 -8.174 1.00 82.19 191 SER A N 1
ATOM 1503 C CA . SER A 1 191 ? 12.062 0.512 -8.339 1.00 82.19 191 SER A CA 1
ATOM 1504 C C . SER A 1 191 ? 10.966 1.565 -8.219 1.00 82.19 191 SER A C 1
ATOM 1506 O O . SER A 1 191 ? 11.141 2.587 -7.558 1.00 82.19 191 SER A O 1
ATOM 1508 N N . TRP A 1 192 ? 9.804 1.263 -8.798 1.00 81.88 192 TRP A N 1
ATOM 1509 C CA . TRP A 1 192 ? 8.588 2.074 -8.703 1.00 81.88 192 TRP A CA 1
ATOM 1510 C C . TRP A 1 192 ? 7.978 2.109 -7.292 1.00 81.88 192 TRP A C 1
ATOM 1512 O O . TRP A 1 192 ? 6.949 2.733 -7.075 1.00 81.88 192 TRP A O 1
ATOM 1522 N N . TYR A 1 193 ? 8.573 1.436 -6.303 1.00 85.12 193 TYR A N 1
ATOM 1523 C CA . TYR A 1 193 ? 8.103 1.519 -4.919 1.00 85.12 193 TYR A CA 1
ATOM 1524 C C . TYR A 1 193 ? 8.453 2.858 -4.259 1.00 85.12 193 TYR A C 1
ATOM 1526 O O . TYR A 1 193 ? 7.760 3.285 -3.331 1.00 85.12 193 TYR A O 1
ATOM 1534 N N . LYS A 1 194 ? 9.535 3.505 -4.715 1.00 83.38 194 LYS A N 1
ATOM 1535 C CA . LYS A 1 194 ? 10.066 4.743 -4.138 1.00 83.38 194 LYS A CA 1
ATOM 1536 C C . LYS A 1 194 ? 9.572 5.956 -4.917 1.00 83.38 194 LYS A C 1
ATOM 1538 O O . LYS A 1 194 ? 9.588 5.949 -6.141 1.00 83.38 194 LYS A O 1
ATOM 1543 N N . ASN A 1 195 ? 9.167 7.003 -4.204 1.00 79.50 195 ASN A N 1
ATOM 1544 C CA . ASN A 1 195 ? 8.891 8.297 -4.825 1.00 79.50 195 ASN A CA 1
ATOM 1545 C C . ASN A 1 195 ? 10.197 9.063 -5.129 1.00 79.50 195 ASN A C 1
ATOM 1547 O O . ASN A 1 195 ? 11.287 8.615 -4.768 1.00 79.50 195 ASN A O 1
ATOM 1551 N N . GLY A 1 196 ? 10.086 10.253 -5.732 1.00 73.88 196 GLY A N 1
ATOM 1552 C CA . GLY A 1 196 ? 11.240 11.109 -6.060 1.00 73.88 196 GLY A CA 1
ATOM 1553 C C . GLY A 1 196 ? 12.125 11.500 -4.865 1.00 73.88 196 GLY A C 1
ATOM 1554 O O . GLY A 1 196 ? 13.300 11.784 -5.049 1.00 73.88 196 GLY A O 1
ATOM 1555 N N . ASN A 1 197 ? 11.601 11.421 -3.636 1.00 76.56 197 ASN A N 1
ATOM 1556 C CA . ASN A 1 197 ? 12.339 11.700 -2.397 1.00 76.56 197 ASN A CA 1
ATOM 1557 C C . ASN A 1 197 ? 12.942 10.429 -1.762 1.00 76.56 197 ASN A C 1
ATOM 1559 O O . ASN A 1 197 ? 13.365 10.452 -0.608 1.00 76.56 197 ASN A O 1
ATOM 1563 N N . GLY A 1 198 ? 12.914 9.294 -2.469 1.00 80.31 198 GLY A N 1
ATOM 1564 C CA . GLY A 1 198 ? 13.454 8.013 -2.010 1.00 80.31 198 GLY A CA 1
ATOM 1565 C C . GLY A 1 198 ? 12.595 7.269 -0.982 1.00 80.31 198 GLY A C 1
ATOM 1566 O O . GLY A 1 198 ? 12.974 6.175 -0.563 1.00 80.31 198 GLY A O 1
ATOM 1567 N N . LYS A 1 199 ? 11.431 7.805 -0.586 1.00 85.81 199 LYS A N 1
ATOM 1568 C CA . LYS A 1 199 ? 10.533 7.158 0.383 1.00 85.81 199 LYS A CA 1
ATOM 1569 C C . LYS A 1 199 ? 9.693 6.074 -0.278 1.00 85.81 199 LYS A C 1
ATOM 1571 O O . LYS A 1 199 ? 9.140 6.276 -1.359 1.00 85.81 199 LYS A O 1
ATOM 1576 N N . ASN A 1 200 ? 9.547 4.945 0.411 1.00 90.06 200 ASN A N 1
ATOM 1577 C CA . ASN A 1 200 ? 8.755 3.811 -0.052 1.00 90.06 200 ASN A CA 1
ATOM 1578 C C . ASN A 1 200 ? 7.367 3.822 0.601 1.00 90.06 200 ASN A C 1
ATOM 1580 O O . ASN A 1 200 ? 7.210 3.494 1.777 1.00 90.06 200 ASN A O 1
ATOM 1584 N N . PHE A 1 201 ? 6.347 4.180 -0.173 1.00 89.62 201 PHE A N 1
ATOM 1585 C CA . PHE A 1 201 ? 4.950 4.225 0.285 1.00 89.62 201 PHE A CA 1
ATOM 1586 C C . PHE A 1 201 ? 4.121 3.042 -0.209 1.00 89.62 201 PHE A C 1
ATOM 1588 O O . PHE A 1 201 ? 2.906 3.010 -0.041 1.00 89.62 201 PHE A O 1
ATOM 1595 N N . VAL A 1 202 ? 4.759 2.066 -0.848 1.00 90.50 202 VAL A N 1
ATOM 1596 C CA . VAL A 1 202 ? 4.066 0.969 -1.522 1.00 90.50 202 VAL A CA 1
ATOM 1597 C C . VAL A 1 202 ? 4.205 -0.317 -0.721 1.00 90.50 202 VAL A C 1
ATOM 1599 O O . VAL A 1 202 ? 3.203 -0.958 -0.401 1.00 90.50 202 VAL A O 1
ATOM 1602 N N . SER A 1 203 ? 5.432 -0.681 -0.356 1.00 91.81 203 SER A N 1
ATOM 1603 C CA . SER A 1 203 ? 5.745 -2.003 0.184 1.00 91.81 203 SER A CA 1
ATOM 1604 C C . SER A 1 203 ? 5.373 -2.159 1.660 1.00 91.81 203 SER A C 1
ATOM 1606 O O . SER A 1 203 ? 5.503 -1.225 2.456 1.00 91.81 203 SER A O 1
ATOM 1608 N N . TYR A 1 204 ? 4.974 -3.377 2.031 1.00 94.00 204 TYR A N 1
ATOM 1609 C CA . TYR A 1 204 ? 4.800 -3.822 3.414 1.00 94.00 204 TYR A CA 1
ATOM 1610 C C . TYR A 1 204 ? 6.024 -4.642 3.878 1.00 94.00 204 TYR A C 1
ATOM 1612 O O . TYR A 1 204 ? 6.280 -5.696 3.296 1.00 94.00 204 TYR A O 1
ATOM 1620 N N . PRO A 1 205 ? 6.774 -4.224 4.919 1.00 93.81 205 PRO A N 1
ATOM 1621 C CA . PRO A 1 205 ? 8.053 -4.844 5.290 1.00 93.81 205 PRO A CA 1
ATOM 1622 C C . PRO A 1 205 ? 7.966 -6.109 6.150 1.00 93.81 205 PRO A C 1
ATOM 1624 O O . PRO A 1 205 ? 8.986 -6.757 6.367 1.00 93.81 205 PRO A O 1
ATOM 1627 N N . TYR A 1 206 ? 6.790 -6.479 6.660 1.00 94.44 206 TYR A N 1
ATOM 1628 C CA . TYR A 1 206 ? 6.682 -7.559 7.646 1.00 94.44 206 TYR A CA 1
ATOM 1629 C C . TYR A 1 206 ? 6.125 -8.866 7.060 1.00 94.44 206 TYR A C 1
ATOM 1631 O O . TYR A 1 206 ? 5.674 -8.942 5.911 1.00 94.44 206 TYR A O 1
ATOM 1639 N N . SER A 1 207 ? 6.138 -9.925 7.874 1.00 94.50 207 SER A N 1
ATOM 1640 C CA . SER A 1 207 ? 5.565 -11.224 7.514 1.00 94.50 207 SER A CA 1
ATOM 1641 C C . SER A 1 207 ? 4.033 -11.183 7.451 1.00 94.50 207 SER A C 1
ATOM 1643 O O . SER A 1 207 ? 3.379 -10.390 8.133 1.00 94.50 207 SER A O 1
ATOM 1645 N N . MET A 1 208 ? 3.434 -12.088 6.671 1.00 94.38 208 MET A N 1
ATOM 1646 C CA . MET A 1 208 ? 1.971 -12.219 6.621 1.00 94.38 208 MET A CA 1
ATOM 1647 C C . MET A 1 208 ? 1.362 -12.781 7.896 1.00 94.38 208 MET A C 1
ATOM 1649 O O . MET A 1 208 ? 0.226 -12.451 8.208 1.00 94.38 208 MET A O 1
ATOM 1653 N N . ILE A 1 209 ? 2.120 -13.543 8.685 1.00 95.12 209 ILE A N 1
ATOM 1654 C CA . ILE A 1 209 ? 1.675 -13.974 10.014 1.00 95.12 209 ILE A CA 1
ATOM 1655 C C . ILE A 1 209 ? 1.468 -12.745 10.905 1.00 95.12 209 ILE A C 1
ATOM 1657 O O . ILE A 1 209 ? 0.411 -12.585 11.515 1.00 95.12 209 ILE A O 1
ATOM 1661 N N . TRP A 1 210 ? 2.446 -11.834 10.924 1.00 95.06 210 TRP A N 1
ATOM 1662 C CA . TRP A 1 210 ? 2.348 -10.592 11.686 1.00 95.06 210 TRP A CA 1
ATOM 1663 C C . TRP A 1 210 ? 1.220 -9.692 11.180 1.00 95.06 210 TRP A C 1
ATOM 1665 O O . TRP A 1 210 ? 0.480 -9.122 11.982 1.00 95.06 210 TRP A O 1
ATOM 1675 N N . HIS A 1 211 ? 1.049 -9.607 9.858 1.00 95.62 211 HIS A N 1
ATOM 1676 C CA . HIS A 1 211 ? -0.086 -8.920 9.250 1.00 95.62 211 HIS A CA 1
ATOM 1677 C C . HIS A 1 211 ? -1.411 -9.505 9.764 1.00 95.62 211 HIS A C 1
ATOM 1679 O O . HIS A 1 211 ? -2.184 -8.796 10.402 1.00 95.62 211 HIS A O 1
ATOM 1685 N N . THR A 1 212 ? -1.654 -10.804 9.592 1.00 95.75 212 THR A N 1
ATOM 1686 C CA . THR A 1 212 ? -2.881 -11.472 10.054 1.00 95.75 212 THR A CA 1
ATOM 1687 C C . THR A 1 212 ? -3.169 -11.194 11.530 1.00 95.75 212 THR A C 1
ATOM 1689 O O . THR A 1 212 ? -4.276 -10.771 11.862 1.00 95.75 212 THR A O 1
ATOM 1692 N N . LEU A 1 213 ? -2.172 -11.327 12.413 1.00 96.12 213 LEU A N 1
ATOM 1693 C CA . LEU A 1 213 ? -2.335 -11.049 13.845 1.00 96.12 213 LEU A CA 1
ATOM 1694 C C . LEU A 1 213 ? -2.770 -9.603 14.115 1.00 96.12 213 LEU A C 1
ATOM 1696 O O . LEU A 1 213 ? -3.727 -9.372 14.857 1.00 96.12 213 LEU A O 1
ATOM 1700 N N . GLN A 1 214 ? -2.113 -8.625 13.485 1.00 94.31 214 GLN A N 1
ATOM 1701 C CA . GLN A 1 214 ? -2.463 -7.214 13.653 1.00 94.31 214 GLN A CA 1
ATOM 1702 C C . GLN A 1 214 ? -3.895 -6.906 13.199 1.00 94.31 214 GLN A C 1
ATOM 1704 O O . GLN A 1 214 ? -4.591 -6.118 13.843 1.00 94.31 214 GLN A O 1
ATOM 1709 N N . PHE A 1 215 ? -4.346 -7.516 12.104 1.00 95.50 215 PHE A N 1
ATOM 1710 C CA . PHE A 1 215 ? -5.670 -7.260 11.540 1.00 95.50 215 PHE A CA 1
ATOM 1711 C C . PHE A 1 215 ? -6.786 -8.011 12.278 1.00 95.50 215 PHE A C 1
ATOM 1713 O O . PHE A 1 215 ? -7.859 -7.449 12.514 1.00 95.50 215 PHE A O 1
ATOM 1720 N N . TRP A 1 216 ? -6.535 -9.234 12.743 1.00 94.38 216 TRP A N 1
ATOM 1721 C CA . TRP A 1 216 ? -7.506 -10.011 13.521 1.00 94.38 216 TRP A CA 1
ATOM 1722 C C . TRP A 1 216 ? -7.749 -9.431 14.917 1.00 94.38 216 TRP A C 1
ATOM 1724 O O . TRP A 1 216 ? -8.880 -9.470 15.431 1.00 94.38 216 TRP A O 1
ATOM 1734 N N . PHE A 1 217 ? -6.715 -8.836 15.515 1.00 95.12 217 PHE A N 1
ATOM 1735 C CA . PHE A 1 217 ? -6.757 -8.249 16.852 1.00 95.12 217 PHE A CA 1
ATOM 1736 C C . PHE A 1 217 ? -6.504 -6.731 16.796 1.00 95.12 217 PHE A C 1
ATOM 1738 O O . PHE A 1 217 ? -5.372 -6.277 16.971 1.00 95.12 217 PHE A O 1
ATOM 1745 N N . PRO A 1 218 ? -7.556 -5.913 16.570 1.00 93.00 218 PRO A N 1
ATOM 1746 C CA . PRO A 1 218 ? -7.434 -4.462 16.621 1.00 93.00 218 PRO A CA 1
ATOM 1747 C C . PRO A 1 218 ? -6.912 -3.983 17.975 1.00 93.00 218 PRO A C 1
ATOM 1749 O O . PRO A 1 218 ? -7.431 -4.360 19.029 1.00 93.00 218 PRO A O 1
ATOM 1752 N N . THR A 1 219 ? -5.933 -3.084 17.944 1.00 95.81 219 THR A N 1
ATOM 1753 C CA . THR A 1 219 ? -5.475 -2.371 19.136 1.00 95.81 219 THR A CA 1
ATOM 1754 C C . THR A 1 219 ? -6.469 -1.256 19.454 1.00 95.81 219 THR A C 1
ATOM 1756 O O . THR A 1 219 ? -6.305 -0.127 19.005 1.00 95.81 219 THR A O 1
ATOM 1759 N N . TRP A 1 220 ? -7.526 -1.564 20.211 1.00 94.62 220 TRP A N 1
ATOM 1760 C CA . TRP A 1 220 ? -8.626 -0.627 20.501 1.00 94.62 220 TRP A CA 1
ATOM 1761 C C . TRP A 1 220 ? -8.180 0.714 21.106 1.00 94.62 220 TRP A C 1
ATOM 1763 O O . TRP A 1 220 ? -8.856 1.715 20.906 1.00 94.62 220 TRP A O 1
ATOM 1773 N N . ALA A 1 221 ? -7.032 0.765 21.788 1.00 97.12 221 ALA A N 1
ATOM 1774 C CA . ALA A 1 221 ? -6.461 2.004 22.322 1.00 97.12 221 ALA A CA 1
ATOM 1775 C C . ALA A 1 221 ? -6.094 3.041 21.240 1.00 97.12 221 ALA A C 1
ATOM 1777 O O . ALA A 1 221 ? -6.027 4.231 21.544 1.00 97.12 221 ALA A O 1
ATOM 1778 N N . HIS A 1 222 ? -5.885 2.607 19.993 1.00 98.12 222 HIS A N 1
ATOM 1779 C CA . HIS A 1 222 ? -5.568 3.472 18.853 1.00 98.12 222 HIS A CA 1
ATOM 1780 C C . HIS A 1 222 ? -6.802 4.085 18.183 1.00 98.12 222 HIS A C 1
ATOM 1782 O O . HIS A 1 222 ? -6.653 4.794 17.194 1.00 98.12 222 HIS A O 1
ATOM 1788 N N . TRP A 1 223 ? -8.007 3.809 18.683 1.00 97.88 223 TRP A N 1
ATOM 1789 C CA . TRP A 1 223 ? -9.254 4.250 18.065 1.00 97.88 223 TRP A CA 1
ATOM 1790 C C . TRP A 1 223 ? -10.030 5.160 19.012 1.00 97.88 223 TRP A C 1
ATOM 1792 O O . TRP A 1 223 ? -10.188 4.856 20.196 1.00 97.88 223 TRP A O 1
ATOM 1802 N N . ASN A 1 224 ? -10.533 6.264 18.473 1.00 97.62 224 ASN A N 1
ATOM 1803 C CA . ASN A 1 224 ? -11.591 7.063 19.069 1.00 97.62 224 ASN A CA 1
ATOM 1804 C C . ASN A 1 224 ? -12.930 6.462 18.630 1.00 97.62 224 ASN A C 1
ATOM 1806 O O . ASN A 1 224 ? -13.132 6.195 17.446 1.00 97.62 224 ASN A O 1
ATOM 1810 N N . VAL A 1 225 ? -13.811 6.191 19.594 1.00 97.19 225 VAL A N 1
ATOM 1811 C CA . VAL A 1 225 ? -15.118 5.566 19.353 1.00 97.19 225 VAL A CA 1
ATOM 1812 C C . VAL A 1 225 ? -16.181 6.384 20.069 1.00 97.19 225 VAL A C 1
ATOM 1814 O O . VAL A 1 225 ? -16.227 6.386 21.301 1.00 97.19 225 VAL A O 1
ATOM 1817 N N . GLU A 1 226 ? -17.039 7.048 19.304 1.00 97.12 226 GLU A N 1
ATOM 1818 C CA . GLU A 1 226 ? -18.161 7.825 19.829 1.00 97.12 226 GLU A CA 1
ATOM 1819 C C . GLU A 1 226 ? -19.422 6.957 19.836 1.00 97.12 226 GLU A C 1
ATOM 1821 O O . GLU A 1 226 ? -19.912 6.518 18.796 1.00 97.12 226 GLU A O 1
ATOM 1826 N N . PHE A 1 227 ? -19.934 6.653 21.028 1.00 96.88 227 PHE A N 1
ATOM 1827 C CA . PHE A 1 227 ? -21.115 5.808 21.183 1.00 96.88 227 PHE A CA 1
ATOM 1828 C C . PHE A 1 227 ? -22.400 6.624 21.043 1.00 96.88 227 PHE A C 1
ATOM 1830 O O . PHE A 1 227 ? -22.487 7.759 21.506 1.00 96.88 227 PHE A O 1
ATOM 1837 N N . THR A 1 228 ? -23.436 6.014 20.469 1.00 96.94 228 THR A N 1
ATOM 1838 C CA . THR A 1 228 ? -24.801 6.543 20.589 1.00 96.94 228 THR A CA 1
ATOM 1839 C C . THR A 1 228 ? -25.340 6.273 21.995 1.00 96.94 228 THR A C 1
ATOM 1841 O O . THR A 1 228 ? -24.878 5.354 22.675 1.00 96.94 228 THR A O 1
ATOM 1844 N N . GLN A 1 229 ? -26.392 6.983 22.417 1.00 94.62 229 GLN A N 1
ATOM 1845 C CA . GLN A 1 229 ? -27.076 6.682 23.686 1.00 94.62 229 GLN A CA 1
ATOM 1846 C C . GLN A 1 229 ? -27.525 5.210 23.767 1.00 94.62 229 GLN A C 1
ATOM 1848 O O . GLN A 1 229 ? -27.359 4.540 24.789 1.00 94.62 229 GLN A O 1
ATOM 1853 N N . GLN A 1 230 ? -28.045 4.670 22.659 1.00 92.19 230 GLN A N 1
ATOM 1854 C CA . GLN A 1 230 ? -28.447 3.265 22.565 1.00 92.19 230 GLN A CA 1
ATOM 1855 C C . GLN A 1 230 ? -27.244 2.321 22.710 1.00 92.19 230 GLN A C 1
ATOM 1857 O O . GLN A 1 230 ? -27.309 1.325 23.445 1.00 92.19 230 GLN A O 1
ATOM 1862 N N . GLY A 1 231 ? -26.130 2.650 22.054 1.00 95.00 231 GLY A N 1
ATOM 1863 C CA . GLY A 1 231 ? -24.878 1.910 22.142 1.00 95.00 231 GLY A CA 1
ATOM 1864 C C . GLY A 1 231 ? -24.285 1.907 23.546 1.00 95.00 231 GLY A C 1
ATOM 1865 O O . GLY A 1 231 ? -23.866 0.850 24.033 1.00 95.00 231 GLY A O 1
ATOM 1866 N N . GLU A 1 232 ? -24.315 3.042 24.245 1.00 94.44 232 GLU A N 1
ATOM 1867 C CA . GLU A 1 232 ? -23.897 3.140 25.645 1.00 94.44 232 GLU A CA 1
ATOM 1868 C C . GLU A 1 232 ? -24.764 2.275 26.557 1.00 94.44 232 GLU A C 1
ATOM 1870 O O . GLU A 1 232 ? -24.234 1.462 27.322 1.00 94.44 232 GLU A O 1
ATOM 1875 N N . ALA A 1 233 ? -26.091 2.357 26.427 1.00 92.94 233 ALA A N 1
ATOM 1876 C CA . ALA A 1 233 ? -27.017 1.526 27.193 1.00 92.94 233 ALA A CA 1
ATOM 1877 C C . ALA A 1 233 ? -26.773 0.026 26.944 1.00 92.94 233 ALA A C 1
ATOM 1879 O O . ALA A 1 233 ? -26.772 -0.793 27.871 1.00 92.94 233 ALA A O 1
ATOM 1880 N N . ARG A 1 234 ? -26.518 -0.374 25.692 1.00 92.25 234 ARG A N 1
ATOM 1881 C CA . ARG A 1 234 ? -26.187 -1.763 25.333 1.00 92.25 234 ARG A CA 1
ATOM 1882 C C . ARG A 1 234 ? -24.841 -2.201 25.908 1.00 92.25 234 ARG A C 1
ATOM 1884 O O . ARG A 1 234 ? -24.724 -3.326 26.405 1.00 92.25 234 ARG A O 1
ATOM 1891 N N . ARG A 1 235 ? -23.829 -1.332 25.871 1.00 92.31 235 ARG A N 1
ATOM 1892 C CA . ARG A 1 235 ? -22.501 -1.572 26.458 1.00 92.31 235 ARG A CA 1
ATOM 1893 C C . ARG A 1 235 ? -22.597 -1.759 27.969 1.00 92.31 235 ARG A C 1
ATOM 1895 O O . ARG A 1 235 ? -22.024 -2.718 28.490 1.00 92.31 235 ARG A O 1
ATOM 1902 N N . TRP A 1 236 ? -23.354 -0.907 28.655 1.00 91.25 236 TRP A N 1
ATOM 1903 C CA . TRP A 1 236 ? -23.620 -1.011 30.090 1.00 91.25 236 TRP A CA 1
ATOM 1904 C C . TRP A 1 236 ? -24.342 -2.306 30.457 1.00 91.25 236 TRP A C 1
ATOM 1906 O O . TRP A 1 236 ? -23.879 -3.020 31.348 1.00 91.25 236 TRP A O 1
ATOM 1916 N N . ARG A 1 237 ? -25.404 -2.675 29.726 1.00 92.62 237 ARG A N 1
ATOM 1917 C CA . ARG A 1 237 ? -26.103 -3.960 29.918 1.00 92.62 237 ARG A CA 1
ATOM 1918 C C . ARG A 1 237 ? -25.157 -5.154 29.781 1.00 92.62 237 ARG A C 1
ATOM 1920 O O . ARG A 1 237 ? -25.127 -6.012 30.658 1.00 92.62 237 ARG A O 1
ATOM 1927 N N . LYS A 1 238 ? -24.318 -5.181 28.737 1.00 92.12 238 LYS A N 1
ATOM 1928 C CA . LYS A 1 238 ? -23.311 -6.244 28.546 1.00 92.12 238 LYS A CA 1
ATOM 1929 C C . LYS A 1 238 ? -22.267 -6.278 29.661 1.00 92.12 238 LYS A C 1
ATOM 1931 O O . LYS A 1 238 ? -21.883 -7.364 30.088 1.00 92.12 238 LYS A O 1
ATOM 1936 N N . ARG A 1 239 ? -21.797 -5.118 30.133 1.00 91.94 239 ARG A N 1
ATOM 1937 C CA . ARG A 1 239 ? -20.856 -5.029 31.262 1.00 91.94 239 ARG A CA 1
ATOM 1938 C C . ARG A 1 239 ? -21.472 -5.591 32.539 1.00 91.94 239 ARG A C 1
ATOM 1940 O O . ARG A 1 239 ? -20.846 -6.436 33.168 1.00 91.94 239 ARG A O 1
ATOM 1947 N N . ARG A 1 240 ? -22.704 -5.197 32.873 1.00 93.06 240 ARG A N 1
ATOM 1948 C CA . ARG A 1 240 ? -23.435 -5.730 34.034 1.00 93.06 240 ARG A CA 1
ATOM 1949 C C . ARG A 1 240 ? -23.642 -7.239 33.934 1.00 93.06 240 ARG A C 1
ATOM 1951 O O . ARG A 1 240 ? -23.305 -7.941 34.876 1.00 93.06 240 ARG A O 1
ATOM 1958 N N . ALA A 1 241 ? -24.093 -7.744 32.786 1.00 92.94 241 ALA A N 1
ATOM 1959 C CA . ALA A 1 241 ? -24.272 -9.181 32.573 1.00 92.94 241 ALA A CA 1
ATOM 1960 C C . ALA A 1 241 ? -22.960 -9.968 32.747 1.00 92.94 241 ALA A C 1
ATOM 1962 O O . ALA A 1 241 ? -22.952 -11.011 33.391 1.00 92.94 241 ALA A O 1
ATOM 1963 N N . ARG A 1 242 ? -21.835 -9.450 32.231 1.00 93.31 242 ARG A N 1
ATOM 1964 C CA . ARG A 1 242 ? -20.512 -10.063 32.439 1.00 93.31 242 ARG A CA 1
ATOM 1965 C C . ARG A 1 242 ? -20.089 -10.0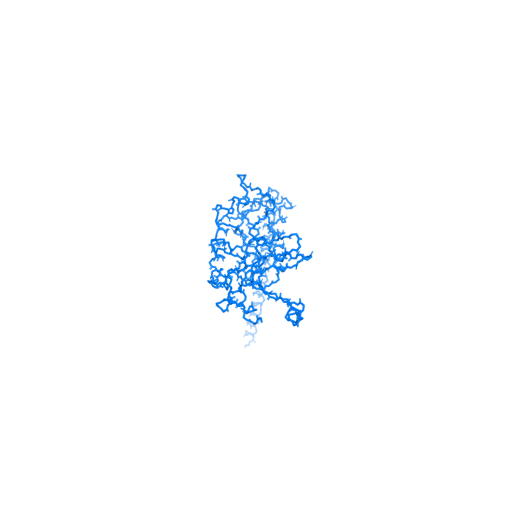39 33.903 1.00 93.31 242 ARG A C 1
ATOM 1967 O O . ARG A 1 242 ? -19.615 -11.055 34.388 1.00 93.31 242 ARG A O 1
ATOM 1974 N N . MET A 1 243 ? -20.265 -8.919 34.604 1.00 93.56 243 MET A N 1
ATOM 1975 C CA . MET A 1 243 ? -19.950 -8.839 36.036 1.00 93.56 243 MET A CA 1
ATOM 1976 C C . MET A 1 243 ? -20.792 -9.823 36.850 1.00 93.56 243 MET A C 1
ATOM 1978 O O . MET A 1 243 ? -20.239 -10.548 37.666 1.00 93.56 243 MET A O 1
ATOM 1982 N N . LEU A 1 244 ? -22.098 -9.912 36.580 1.00 94.81 244 LEU A N 1
ATOM 1983 C CA . LEU A 1 244 ? -22.980 -10.893 37.217 1.00 94.81 244 LEU A CA 1
ATOM 1984 C C . LEU A 1 244 ? -22.531 -12.327 36.925 1.00 94.81 244 LEU A C 1
ATOM 1986 O O . LEU A 1 244 ? -22.452 -13.132 37.844 1.00 94.81 244 LEU A O 1
ATOM 1990 N N . LEU A 1 245 ? -22.168 -12.637 35.678 1.00 94.88 245 LEU A N 1
ATOM 1991 C CA . LEU A 1 245 ? -21.635 -13.950 35.315 1.00 94.88 245 LEU A CA 1
ATOM 1992 C C . LEU A 1 245 ? -20.343 -14.271 36.084 1.00 94.88 245 LEU A C 1
ATOM 1994 O O . LEU A 1 245 ? -20.217 -15.368 36.618 1.00 94.88 245 LEU A O 1
ATOM 1998 N N . PHE A 1 246 ? -19.409 -13.321 36.191 1.00 94.75 246 PHE A N 1
ATOM 1999 C CA . PHE A 1 246 ? -18.186 -13.499 36.980 1.00 94.75 246 PHE A CA 1
ATOM 2000 C C . PHE A 1 246 ? -18.475 -13.691 38.472 1.00 94.75 246 PHE A C 1
ATOM 2002 O O . PHE A 1 246 ? -17.848 -14.543 39.096 1.00 94.75 246 PHE A O 1
ATOM 2009 N N . LEU A 1 247 ? -19.441 -12.960 39.036 1.00 95.31 247 LEU A N 1
ATOM 2010 C CA . LEU A 1 247 ? -19.869 -13.135 40.426 1.00 95.31 247 LEU A CA 1
ATOM 2011 C C . LEU A 1 247 ? -20.500 -14.513 40.653 1.00 95.31 247 LEU A C 1
ATOM 2013 O O . LEU A 1 247 ? -20.165 -15.174 41.630 1.00 95.31 247 LEU A O 1
ATOM 2017 N N . ILE A 1 248 ? -21.351 -14.983 39.736 1.00 95.31 248 ILE A N 1
ATOM 2018 C CA . ILE A 1 248 ? -21.963 -16.319 39.799 1.00 95.31 248 ILE A CA 1
ATOM 2019 C C . ILE A 1 248 ? -20.886 -17.407 39.717 1.00 95.31 248 ILE A C 1
ATOM 2021 O O . ILE A 1 248 ? -20.863 -18.309 40.551 1.00 95.31 248 ILE A O 1
ATOM 2025 N N . ILE A 1 249 ? -19.955 -17.310 38.763 1.00 94.38 249 ILE A N 1
ATOM 2026 C CA . ILE A 1 249 ? -18.837 -18.260 38.630 1.00 94.38 249 ILE A CA 1
ATOM 2027 C C . ILE A 1 249 ? -17.953 -18.237 39.889 1.00 94.38 249 ILE A C 1
ATOM 2029 O O . ILE A 1 249 ? -17.569 -19.292 40.400 1.00 94.38 249 ILE A O 1
ATOM 2033 N N . GLY A 1 250 ? -17.664 -17.052 40.432 1.00 93.81 250 GLY A N 1
ATOM 2034 C CA . GLY A 1 250 ? -16.920 -16.891 41.683 1.00 93.81 250 GLY A CA 1
ATOM 2035 C C . GLY A 1 250 ? -17.642 -17.511 42.884 1.00 93.81 250 GLY A C 1
ATOM 2036 O O . GLY A 1 250 ? -17.028 -18.188 43.703 1.00 93.81 250 GLY A O 1
ATOM 2037 N N . PHE A 1 251 ? -18.963 -17.360 42.963 1.00 94.38 251 PHE A N 1
ATOM 2038 C CA . PHE A 1 251 ? -19.774 -17.943 44.030 1.00 94.38 251 PHE A CA 1
ATOM 2039 C C . PHE A 1 251 ? -19.851 -19.473 43.932 1.00 94.38 251 PHE A C 1
ATOM 2041 O O . PHE A 1 251 ? -19.676 -20.168 44.933 1.00 94.38 251 PHE A O 1
ATOM 2048 N N . ILE A 1 252 ? -20.033 -20.019 42.726 1.00 93.00 252 ILE A N 1
ATOM 2049 C CA . ILE A 1 252 ? -20.035 -21.471 42.484 1.00 93.00 252 ILE A CA 1
ATOM 2050 C C . ILE A 1 252 ? -18.679 -22.083 42.852 1.00 93.00 252 ILE A C 1
ATOM 2052 O O . ILE A 1 252 ? -18.631 -23.106 43.539 1.00 93.00 252 ILE A O 1
ATOM 2056 N N . THR A 1 253 ? -17.573 -21.451 42.449 1.00 91.88 253 THR A N 1
ATOM 2057 C CA . THR A 1 253 ? -16.223 -21.926 42.799 1.00 91.88 253 THR A CA 1
ATOM 2058 C C . THR A 1 253 ? -15.960 -21.845 44.306 1.00 91.88 253 THR A C 1
ATOM 2060 O O . THR A 1 253 ? -15.368 -22.771 44.867 1.00 91.88 253 THR A O 1
ATOM 2063 N N . LEU A 1 254 ? -16.472 -20.818 44.997 1.00 91.38 254 LEU A N 1
ATOM 2064 C CA . LEU A 1 254 ? -16.410 -20.713 46.459 1.00 91.38 254 LEU A CA 1
ATOM 2065 C C . LEU A 1 254 ? -17.186 -21.845 47.155 1.00 91.38 254 LEU A C 1
ATOM 2067 O O . LEU A 1 254 ? -16.644 -22.488 48.055 1.00 91.38 254 LEU A O 1
ATOM 2071 N N . ILE A 1 255 ? -18.419 -22.136 46.722 1.00 90.50 255 ILE A N 1
ATOM 2072 C CA . ILE A 1 255 ? -19.228 -23.241 47.269 1.00 90.50 255 ILE A CA 1
ATOM 2073 C C . ILE A 1 255 ? -18.539 -24.588 47.047 1.00 90.50 255 ILE A C 1
ATOM 2075 O O . ILE A 1 255 ? -18.471 -25.400 47.973 1.00 90.50 255 ILE A O 1
ATOM 2079 N N . ALA A 1 256 ? -18.013 -24.836 45.844 1.00 86.75 256 ALA A N 1
ATOM 2080 C CA . ALA A 1 256 ? -17.295 -26.069 45.531 1.00 86.75 256 ALA A CA 1
ATOM 2081 C C . ALA A 1 256 ? -16.068 -26.251 46.443 1.00 86.75 256 ALA A C 1
ATOM 2083 O O . ALA A 1 256 ? -15.866 -27.330 47.007 1.00 86.75 256 ALA A O 1
ATOM 2084 N N . LYS A 1 257 ? -15.305 -25.175 46.676 1.00 86.56 257 LYS A N 1
ATOM 2085 C CA . LYS A 1 257 ? -14.162 -25.173 47.600 1.00 86.56 257 LYS A CA 1
ATOM 2086 C C . LYS A 1 257 ? -14.596 -25.421 49.049 1.00 86.56 257 LYS A C 1
ATOM 2088 O O . LYS A 1 257 ? -13.970 -26.219 49.741 1.00 86.56 257 LYS A O 1
ATOM 2093 N N . PHE A 1 258 ? -15.692 -24.809 49.501 1.00 83.56 258 PHE A N 1
ATOM 2094 C CA . PHE A 1 258 ? -16.215 -25.007 50.857 1.00 83.56 258 PHE A CA 1
ATOM 2095 C C . PHE A 1 258 ? -16.711 -26.442 51.086 1.00 83.56 258 PHE A C 1
ATOM 2097 O O . PHE A 1 258 ? -16.421 -27.035 52.125 1.00 83.56 258 PHE A O 1
ATOM 2104 N N . ARG A 1 259 ? -17.398 -27.042 50.102 1.00 78.00 259 ARG A N 1
ATOM 2105 C CA . ARG A 1 259 ? -17.812 -28.458 50.140 1.00 78.00 259 ARG A CA 1
ATOM 2106 C C . ARG A 1 259 ? -16.612 -29.405 50.173 1.00 78.00 259 ARG A C 1
ATOM 2108 O O . ARG A 1 259 ? -16.606 -30.324 50.987 1.00 78.00 259 ARG A O 1
ATOM 2115 N N . SER A 1 260 ? -15.582 -29.141 49.368 1.00 80.25 260 SER A N 1
ATOM 2116 C CA . SER A 1 260 ? -14.323 -29.900 49.383 1.00 80.25 260 SER A CA 1
ATOM 2117 C C . SER A 1 260 ? -13.637 -29.843 50.758 1.00 80.25 260 SER A C 1
ATOM 2119 O O . SER A 1 260 ? -13.342 -30.886 51.343 1.00 80.25 260 SER A O 1
ATOM 2121 N N . ILE A 1 261 ? -13.508 -28.656 51.364 1.00 76.94 261 ILE A N 1
ATOM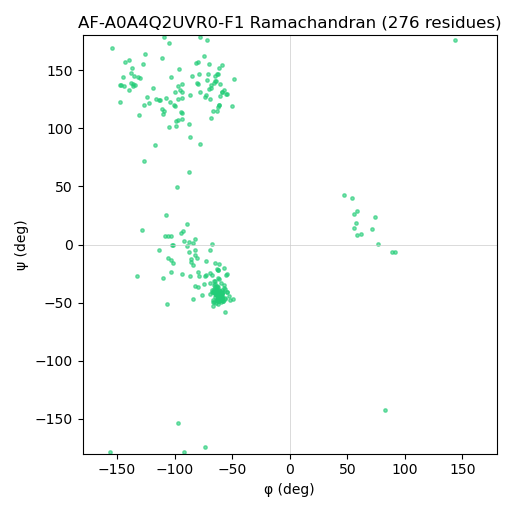 2122 C CA . ILE A 1 261 ? -12.947 -28.494 52.720 1.00 76.94 261 ILE A CA 1
ATOM 2123 C C . ILE A 1 261 ? -13.774 -29.248 53.769 1.00 76.94 261 ILE A C 1
ATOM 2125 O O . ILE A 1 261 ? -13.215 -29.889 54.661 1.00 76.94 261 ILE A O 1
ATOM 2129 N N . ARG A 1 262 ? -15.109 -29.202 53.672 1.00 73.56 262 ARG A N 1
ATOM 2130 C CA . ARG A 1 262 ? -15.999 -29.933 54.587 1.00 73.56 262 ARG A CA 1
ATOM 2131 C C . ARG A 1 262 ? -15.828 -31.447 54.448 1.00 73.56 262 ARG A C 1
ATOM 2133 O O . ARG A 1 262 ? -15.770 -32.130 55.465 1.00 73.56 262 ARG A O 1
ATOM 2140 N N . SER A 1 263 ? -15.686 -31.953 53.221 1.00 70.81 263 SER A N 1
ATOM 2141 C CA . SER A 1 263 ? -15.426 -33.376 52.963 1.00 70.81 263 SER A CA 1
ATOM 2142 C C . SER A 1 263 ? -14.077 -33.833 53.529 1.00 70.81 263 SER A C 1
ATOM 2144 O O . SER A 1 263 ? -14.019 -34.851 54.210 1.00 70.81 263 SER A O 1
ATOM 2146 N N . LEU A 1 264 ? -13.019 -33.026 53.381 1.00 67.31 264 LEU A N 1
ATOM 2147 C CA . LEU A 1 264 ? -11.702 -33.295 53.968 1.00 67.31 264 LEU A CA 1
ATOM 2148 C C . LEU A 1 264 ? -11.741 -33.292 55.501 1.00 67.31 264 LEU A C 1
ATOM 2150 O O . LEU A 1 264 ? -11.134 -34.152 56.136 1.00 67.31 264 LEU A O 1
ATOM 2154 N N . ARG A 1 265 ? -12.492 -32.364 56.112 1.00 68.62 265 ARG A N 1
ATOM 2155 C CA . ARG A 1 265 ? -12.706 -32.355 57.568 1.00 68.62 265 ARG A CA 1
ATOM 2156 C C . ARG A 1 265 ? -13.444 -33.601 58.053 1.00 68.62 265 ARG A C 1
ATOM 2158 O O . ARG A 1 265 ? -13.050 -34.148 59.076 1.00 68.62 265 ARG A O 1
ATOM 2165 N N . LEU A 1 266 ? -14.475 -34.056 57.339 1.00 71.25 266 LEU A N 1
ATOM 2166 C CA . LEU A 1 266 ? -15.209 -35.280 57.684 1.00 71.25 266 LEU A CA 1
ATOM 2167 C C . LEU A 1 266 ? -14.317 -36.525 57.581 1.00 71.25 266 LEU A C 1
ATOM 2169 O O . LEU A 1 266 ? -14.325 -37.352 58.490 1.00 71.25 266 LEU A O 1
ATOM 2173 N N . ILE A 1 267 ? -13.489 -36.618 56.537 1.00 68.69 267 ILE A N 1
ATOM 2174 C CA . ILE A 1 267 ? -12.510 -37.703 56.385 1.00 68.69 267 ILE A CA 1
ATOM 2175 C C . ILE A 1 267 ? -11.508 -37.685 57.549 1.00 68.69 267 ILE A C 1
ATOM 2177 O O . ILE A 1 267 ? -11.323 -38.711 58.203 1.00 68.69 267 ILE A O 1
ATOM 2181 N N . MET A 1 268 ? -10.927 -36.526 57.884 1.00 64.50 268 MET A N 1
ATOM 2182 C CA . MET A 1 268 ? -9.992 -36.411 59.014 1.00 64.50 268 MET A CA 1
ATOM 2183 C C . MET A 1 268 ? -10.629 -36.730 60.374 1.00 64.50 268 MET A C 1
ATOM 2185 O O . MET A 1 268 ? -9.969 -37.317 61.230 1.00 64.50 268 MET A O 1
ATOM 2189 N N . LEU A 1 269 ? -11.901 -36.377 60.582 1.00 71.62 269 LEU A N 1
ATOM 2190 C CA . LEU A 1 269 ? -12.639 -36.746 61.794 1.00 71.62 269 LEU A CA 1
ATOM 2191 C C . LEU A 1 269 ? -12.852 -38.264 61.883 1.00 71.62 269 LEU A C 1
ATOM 2193 O O . LEU A 1 269 ? -12.641 -38.822 62.956 1.00 71.62 269 LEU A O 1
ATOM 2197 N N . SER A 1 270 ? -13.169 -38.936 60.768 1.00 65.44 270 SER A N 1
ATOM 2198 C CA . SER A 1 270 ? -13.306 -40.404 60.736 1.00 65.44 270 SER A CA 1
ATOM 2199 C C . SER A 1 270 ? -11.985 -41.128 61.038 1.00 65.44 270 SER A C 1
ATOM 2201 O O . SER A 1 270 ? -11.963 -42.117 61.770 1.00 65.44 270 SER A O 1
ATOM 2203 N N . ILE A 1 271 ? -10.862 -40.590 60.546 1.00 69.50 271 ILE A N 1
ATOM 2204 C CA . ILE A 1 271 ? -9.521 -41.134 60.799 1.00 69.50 271 ILE A CA 1
ATOM 2205 C C . ILE A 1 271 ? -9.147 -40.973 62.280 1.00 69.50 27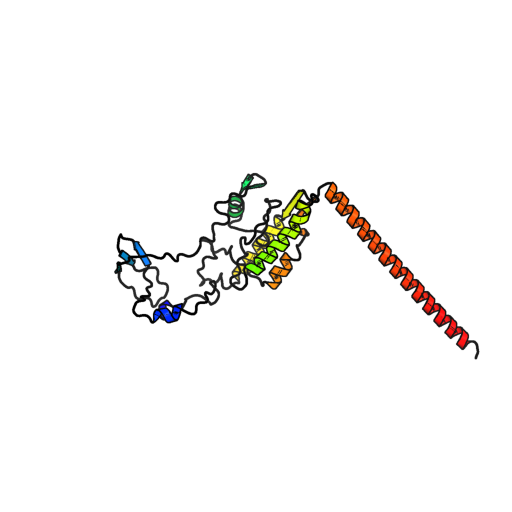1 ILE A C 1
ATOM 2207 O O . ILE A 1 271 ? -8.628 -41.908 62.884 1.00 69.50 271 ILE A O 1
ATOM 2211 N N . ARG A 1 272 ? -9.467 -39.827 62.901 1.00 67.81 272 ARG A N 1
ATOM 2212 C CA . ARG A 1 272 ? -9.252 -39.618 64.344 1.00 67.81 272 ARG A CA 1
ATOM 2213 C C . ARG A 1 272 ? -10.113 -40.530 65.216 1.00 67.81 272 ARG A C 1
ATOM 2215 O O . ARG A 1 272 ? -9.605 -41.042 66.207 1.00 67.81 272 ARG A O 1
ATOM 2222 N N . SER A 1 273 ? -11.375 -40.771 64.855 1.00 60.94 273 SER A N 1
ATOM 2223 C CA . SER A 1 273 ? -12.216 -41.724 65.596 1.00 60.94 273 SER A CA 1
ATOM 2224 C C . SER A 1 273 ? -11.712 -43.164 65.487 1.00 60.94 273 SER A C 1
ATOM 2226 O O . SER A 1 273 ? -11.836 -43.915 66.443 1.00 60.94 273 SER A O 1
ATOM 2228 N N . LEU A 1 274 ? -11.083 -43.540 64.369 1.00 57.00 274 LEU A N 1
ATOM 2229 C CA . LEU A 1 274 ? -10.463 -44.859 64.194 1.00 57.00 274 LEU A CA 1
ATOM 2230 C C . LEU A 1 274 ? -9.168 -45.036 65.007 1.00 57.00 274 LEU A C 1
ATOM 2232 O O . LEU A 1 274 ? -8.826 -46.160 65.358 1.00 57.00 274 LEU A O 1
ATOM 2236 N N . GLN A 1 275 ? -8.456 -43.951 65.331 1.00 57.09 275 GLN A N 1
ATOM 2237 C CA . GLN A 1 275 ? -7.249 -43.998 66.169 1.00 57.09 275 GLN A CA 1
ATOM 2238 C C . GLN A 1 275 ? -7.530 -43.986 67.680 1.00 57.09 275 GLN A C 1
ATOM 2240 O O . GLN A 1 275 ? -6.651 -44.364 68.442 1.00 57.09 275 GLN A O 1
ATOM 2245 N N . LEU A 1 276 ? -8.729 -43.583 68.115 1.00 54.53 276 LEU A N 1
ATOM 2246 C CA . LEU A 1 276 ? -9.136 -43.565 69.531 1.00 54.53 276 LEU A CA 1
ATOM 2247 C C . LEU A 1 276 ? -9.778 -44.885 70.012 1.00 54.53 276 LEU A C 1
ATOM 2249 O O . LEU A 1 276 ? -10.145 -44.986 71.177 1.00 54.53 276 LEU A O 1
ATOM 2253 N N . VAL A 1 277 ? -9.926 -45.884 69.131 1.00 53.19 277 VAL A N 1
ATOM 2254 C CA . VAL A 1 277 ? -10.528 -47.208 69.425 1.00 53.19 277 VAL A CA 1
ATOM 2255 C C . VAL A 1 277 ? -9.457 -48.321 69.470 1.00 53.19 277 VAL A C 1
ATOM 2257 O O . VAL A 1 277 ? -9.738 -49.494 69.246 1.00 53.19 277 VAL A O 1
ATOM 2260 N N . LYS A 1 278 ? -8.205 -47.974 69.765 1.00 41.78 278 LYS A N 1
ATOM 2261 C CA . LYS A 1 278 ? -7.136 -48.920 70.118 1.00 41.78 278 LYS A CA 1
ATOM 2262 C C . LYS A 1 278 ? -6.560 -48.541 71.468 1.00 41.78 278 LYS A C 1
ATOM 2264 O O . LYS A 1 278 ? -6.200 -49.482 72.202 1.00 41.78 278 LYS A O 1
#

Radius of gyration: 31.71 Å; Cα contacts (8 Å, |Δi|>4): 309; chains: 1; bounding box: 58×69×111 Å

Foldseek 3Di:
DVQVPDAQADPLLDQDDDDDCVVVVVVDPPDDDDPFDFDDDDPFWTKTADDPDRGPPDDHDHIDIGGDPDDDDPPDDDPQPPCPPDWDAFPPRDTQVNVQVVVVGFFAQLQFADARHWLGGDALHWAQDESPDDSVLLRVLSVLLSCVQCVCVVVQFFVTKHFDPVSRVVRVVVQQVLVCVDSNQDPSRDDPQADPVSTGRRHHRDDSVVSNVCSNDPPCVRMDTGGDPVNVVVVVVVVVVVVVVVVVVVVVVVVVVVVVVVVVVVVVVVVVVVVVPD

Solvent-accessible surface area (backbone atoms only — not comparable to full-atom values): 16467 Å² total; per-residue (Å²): 108,68,76,84,72,54,76,85,44,64,90,69,28,55,70,81,82,88,77,87,59,63,75,65,50,66,72,41,90,89,53,84,90,79,80,55,32,83,75,46,80,55,95,56,30,32,34,28,28,74,46,83,79,84,48,93,83,64,74,87,59,73,71,46,80,43,78,46,96,74,86,83,88,85,85,80,79,85,79,80,63,75,60,70,89,65,85,51,69,35,55,94,74,41,33,60,65,58,60,14,58,80,66,79,42,66,72,34,33,89,17,26,34,40,57,60,33,62,74,51,70,48,76,82,31,38,36,49,44,44,74,89,56,65,58,66,62,52,43,55,33,48,50,55,31,44,50,66,66,44,48,43,40,79,67,56,28,23,78,40,44,30,44,35,58,68,51,30,52,53,46,49,55,50,53,52,58,55,37,62,76,34,62,53,53,36,93,64,30,87,51,87,49,39,49,99,83,68,50,63,40,34,56,40,85,71,56,67,68,59,50,44,52,53,32,76,51,70,65,64,88,41,46,48,72,44,63,29,76,66,22,47,56,50,51,50,52,52,51,52,54,50,51,52,48,52,50,51,54,51,50,52,52,50,51,53,51,52,50,51,54,52,52,53,50,51,52,53,51,54,55,52,57,62,66,73,75,116

Organism: NCBI:txid451672

Secondary structure (DSSP, 8-state):
-HHHHS-SS-TTSSPPP--SSHHHHTTSTT------EEEEE-SSEEEEE----SSTT------EEEE-S----------SSTTTT---B-GGG-BHHHHHHTTTS---BTTTB-TT-TT---SS-TT-B-SSS-HHHHHHHHHHHHHHHHHHHHTTSEEEEEE-HHHHHHHHHHHHHHHTTSGGGSTT---TTB-TTS-B-SB--S-HHHHHHHHHS--GGGEEEEE-HHHHHHHHHHHHHHHHHHHHHHHHHHHHHHHHHHHHHHHHHHHHHHHS--

Sequence (278 aa):
YHEILTPNYSVGCKRRIYDKAWFPSLRDRRVTLTTLALTKVEENSLTLSPGPKTHASERMAGTVDVPADVIVLANGFAVHNWFHPLKVIGRDKTTLQEAFETRGGPQLYRATALDGFPNLFILFGPNSFTGHSSVILGLENQINHAIKLMRPVLRGDVTTIEVKRDATL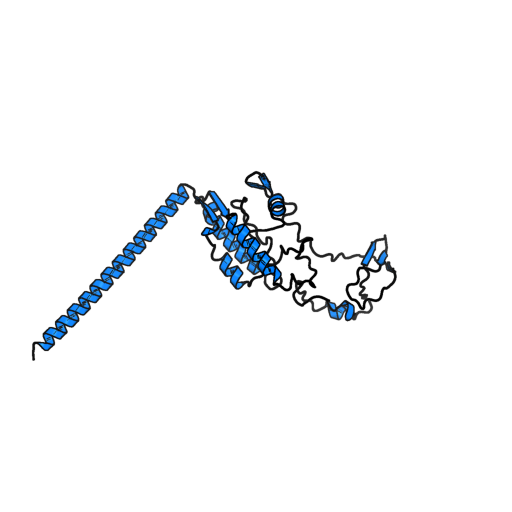AYTKQIQKDLNNMVWNSSHCSSWYKNGNGKNFVSYPYSMIWHTLQFWFPTWAHWNVEFTQQGEARRWRKRRARMLLFLIIGFITLIAKFRSIRSLRLIMLSIRSLQLVK

InterPro domains:
  IPR036188 FAD/NAD(P)-binding domain superfamily [G3DSA:3.50.50.60] (43-242)
  IPR036188 FAD/NAD(P)-binding domain superfamily [SSF51905] (5-215)